Protein AF-M1CTI1-F1 (afdb_monomer_lite)

Radius of gyration: 30.38 Å; chains: 1; bounding box: 82×49×100 Å

Foldseek 3Di:
DVVVVVVVVVVVVVVVVVVQPDWDKKKKKWKWWDPDPDDDPVDWKKKWFFAQQQDPVLAGDIFDIWTFDDWDWDPDDPVPTTMTMTMTITGHGPSSHHGFKMWIAAQDQDKIFTAWMWIQDPPRDIWIWGRRDIHHHPVVDPDIDMTGTPDDDDLVRPRSNCNVVVVVVVDQQCPPPDLDAQFQARNHWDWDWQLLPQAPVPHHDDIAPPDPVRHDDTDTDFNSPHDDPPCVNGGHHNSPHDDPVVVLVVLLVVLLVVLLVQVLQPPPPPDPDPSDDPDVVSVQVSQVLDDDPVSLVVVVVVCVVRDDVVSVVSCVVVSVVSSDGDPRPPQPPDDCGPVDPVNVPD

Structure (mmCIF, N/CA/C/O backbone):
data_AF-M1CTI1-F1
#
_entry.id   AF-M1CTI1-F1
#
loop_
_atom_site.group_PDB
_atom_site.id
_atom_site.type_symbol
_atom_site.label_atom_id
_atom_site.label_alt_id
_atom_site.label_comp_id
_atom_site.label_asym_id
_atom_site.label_entity_id
_atom_site.label_seq_id
_atom_site.pdbx_PDB_ins_code
_atom_site.Cartn_x
_atom_site.Cartn_y
_atom_site.Cartn_z
_atom_site.occupancy
_atom_site.B_iso_or_equiv
_atom_site.auth_seq_id
_atom_site.auth_comp_id
_atom_site.auth_asym_id
_atom_site.auth_atom_id
_atom_site.pdbx_PDB_model_num
ATOM 1 N N . MET A 1 1 ? -38.041 -6.510 58.786 1.00 49.00 1 MET A N 1
ATOM 2 C CA . MET A 1 1 ? -36.952 -7.356 58.235 1.00 49.00 1 MET A CA 1
ATOM 3 C C . MET A 1 1 ? -37.004 -7.419 56.705 1.00 49.00 1 MET A C 1
ATOM 5 O O . MET A 1 1 ? -35.988 -7.167 56.073 1.00 49.00 1 MET A O 1
ATOM 9 N N . ILE A 1 2 ? -38.182 -7.652 56.110 1.00 52.12 2 ILE A N 1
ATOM 10 C CA . ILE A 1 2 ? -38.396 -7.693 54.647 1.00 52.12 2 ILE A CA 1
ATOM 11 C C . ILE A 1 2 ? -38.104 -6.338 53.961 1.00 52.12 2 ILE A C 1
ATOM 13 O O . ILE A 1 2 ? -37.432 -6.306 52.935 1.00 52.12 2 ILE A O 1
ATOM 17 N N . ASP A 1 3 ? -38.471 -5.208 54.576 1.00 56.09 3 ASP A N 1
ATOM 18 C CA . ASP A 1 3 ? -38.184 -3.874 54.010 1.00 56.09 3 ASP A CA 1
ATOM 19 C C . ASP A 1 3 ? -36.693 -3.506 53.985 1.00 56.09 3 ASP A C 1
ATOM 21 O O . ASP A 1 3 ? -36.235 -2.797 53.087 1.00 56.09 3 ASP A O 1
ATOM 25 N N . CYS A 1 4 ? -35.909 -4.015 54.940 1.00 49.72 4 CYS A N 1
ATOM 26 C CA . CYS A 1 4 ? -34.457 -3.827 54.953 1.00 49.72 4 CYS A CA 1
ATOM 27 C C . CYS A 1 4 ? -33.790 -4.615 53.818 1.00 49.72 4 CYS A C 1
ATOM 29 O O . CYS A 1 4 ? -32.905 -4.083 53.154 1.00 49.72 4 CYS A O 1
ATOM 31 N N . LEU A 1 5 ? -34.253 -5.842 53.554 1.00 46.34 5 LEU A N 1
ATOM 32 C CA . LEU A 1 5 ? -33.776 -6.682 52.450 1.00 46.34 5 LEU A CA 1
ATOM 33 C C . LEU A 1 5 ? -34.104 -6.070 51.081 1.00 46.34 5 LEU A C 1
ATOM 35 O O . LEU A 1 5 ? -33.233 -6.024 50.213 1.00 46.34 5 LEU A O 1
ATOM 39 N N . ASN A 1 6 ? -35.307 -5.514 50.914 1.00 51.44 6 ASN A N 1
ATOM 40 C CA . ASN A 1 6 ? -35.713 -4.852 49.671 1.00 51.44 6 ASN A CA 1
ATOM 41 C C . ASN A 1 6 ? -34.921 -3.558 49.411 1.00 51.44 6 ASN A C 1
ATOM 43 O O . ASN A 1 6 ? -34.492 -3.315 48.280 1.00 51.44 6 ASN A O 1
ATOM 47 N N . LYS A 1 7 ? -34.644 -2.753 50.451 1.00 58.25 7 LYS A N 1
ATOM 48 C CA . LYS A 1 7 ? -33.755 -1.580 50.339 1.00 58.25 7 LYS A CA 1
ATOM 49 C C . LYS A 1 7 ? -32.311 -1.969 50.020 1.00 58.25 7 LYS A C 1
ATOM 51 O O . LYS A 1 7 ? -31.671 -1.293 49.218 1.00 58.25 7 LYS A O 1
ATOM 56 N N . PHE A 1 8 ? -31.810 -3.061 50.597 1.00 50.66 8 PHE A N 1
ATOM 57 C CA . PHE A 1 8 ? -30.459 -3.550 50.319 1.00 50.66 8 PHE A CA 1
ATOM 58 C C . PHE A 1 8 ? -30.337 -4.066 48.878 1.00 50.66 8 PHE A C 1
ATOM 60 O O . PHE A 1 8 ? -29.395 -3.709 48.178 1.00 50.66 8 PHE A O 1
ATOM 67 N N . GLN A 1 9 ? -31.328 -4.812 48.379 1.00 49.44 9 GLN A N 1
ATOM 68 C CA . GLN A 1 9 ? -31.372 -5.257 46.980 1.00 49.44 9 GLN A CA 1
ATOM 69 C C . GLN A 1 9 ? -31.525 -4.095 45.987 1.00 49.44 9 GLN A C 1
ATOM 71 O O . GLN A 1 9 ? -30.909 -4.122 44.921 1.00 49.44 9 GLN A O 1
ATOM 76 N N . GLY A 1 10 ? -32.305 -3.065 46.333 1.00 55.91 10 GLY A N 1
ATOM 77 C CA . GLY A 1 10 ? -32.414 -1.833 45.548 1.00 55.91 10 GLY A CA 1
ATOM 78 C C . GLY A 1 10 ? -31.098 -1.053 45.491 1.00 55.91 10 GLY A C 1
ATOM 79 O O . GLY A 1 10 ? -30.693 -0.627 44.413 1.00 55.91 10 GLY A O 1
ATOM 80 N N . SER A 1 11 ? -30.390 -0.946 46.621 1.00 50.47 11 SER A N 1
ATOM 81 C CA . SER A 1 11 ? -29.079 -0.288 46.720 1.00 50.47 11 SER A CA 1
ATOM 82 C C . SER A 1 11 ? -27.986 -1.052 45.966 1.00 50.47 11 SER A C 1
ATOM 84 O O . SER A 1 11 ? -27.211 -0.453 45.231 1.00 50.47 11 SER A O 1
ATOM 86 N N . VAL A 1 12 ? -27.977 -2.387 46.042 1.00 51.31 12 VAL A N 1
ATOM 87 C CA . VAL A 1 12 ? -27.035 -3.234 45.293 1.00 51.31 12 VAL A CA 1
ATOM 88 C C . VAL A 1 12 ? -27.317 -3.179 43.788 1.00 51.31 12 VAL A C 1
ATOM 90 O O . VAL A 1 12 ? -26.378 -3.103 43.002 1.00 51.31 12 VAL A O 1
ATOM 93 N N . LYS A 1 13 ? -28.587 -3.138 43.356 1.00 50.69 13 LYS A N 1
ATOM 94 C CA . LYS A 1 13 ? -28.943 -2.906 41.942 1.00 50.69 13 LYS A CA 1
ATOM 95 C C . LYS A 1 13 ? -28.570 -1.500 41.468 1.00 50.69 13 LYS A C 1
ATOM 97 O O . LYS A 1 13 ? -28.099 -1.372 40.341 1.00 50.69 13 LYS A O 1
ATOM 102 N N . ALA A 1 14 ? -28.734 -0.478 42.309 1.00 51.25 14 ALA A N 1
ATOM 103 C CA . ALA A 1 14 ? -28.319 0.891 42.010 1.00 51.25 14 ALA A CA 1
ATOM 104 C C . ALA A 1 14 ? -26.787 0.997 41.899 1.00 51.25 14 ALA A C 1
ATOM 106 O O . ALA A 1 14 ? -26.296 1.491 40.888 1.00 51.25 14 ALA A O 1
ATOM 107 N N . GLN A 1 15 ? -26.033 0.398 42.826 1.00 48.44 15 GLN A N 1
ATOM 108 C CA . GLN A 1 15 ? -24.567 0.321 42.784 1.00 48.44 15 GLN A CA 1
ATOM 109 C C . GLN A 1 15 ? -24.044 -0.537 41.618 1.00 48.44 15 GLN A C 1
ATOM 111 O O . GLN A 1 15 ? -23.041 -0.188 41.001 1.00 48.44 15 GLN A O 1
ATOM 116 N N . LEU A 1 16 ? -24.737 -1.619 41.241 1.00 43.75 16 LEU A N 1
ATOM 117 C CA . LEU A 1 16 ? -24.442 -2.395 40.025 1.00 43.75 16 LEU A CA 1
ATOM 118 C C . LEU A 1 16 ? -24.791 -1.624 38.742 1.00 43.75 16 LEU A C 1
ATOM 120 O O . LEU A 1 16 ? -24.178 -1.869 37.706 1.00 43.75 16 LEU A O 1
ATOM 124 N N . SER A 1 17 ? -25.754 -0.698 38.790 1.00 41.88 17 SER A N 1
ATOM 125 C CA . SER A 1 17 ? -26.091 0.183 37.665 1.00 41.88 17 SER A CA 1
ATOM 126 C C . SER A 1 17 ? -25.167 1.404 37.558 1.00 41.88 17 SER A C 1
ATOM 128 O O . SER A 1 17 ? -24.870 1.834 36.447 1.00 41.88 17 SER A O 1
ATOM 130 N N . GLU A 1 18 ? -24.631 1.902 38.676 1.00 41.31 18 GLU A N 1
ATOM 131 C CA . GLU A 1 18 ? -23.603 2.953 38.716 1.00 41.31 18 GLU A CA 1
ATOM 132 C C . GLU A 1 18 ? -22.206 2.405 38.365 1.00 41.31 18 GLU A C 1
ATOM 134 O O . GLU A 1 18 ? -21.437 3.075 37.681 1.00 41.31 18 GLU A O 1
ATOM 139 N N . SER A 1 19 ? -21.917 1.140 38.696 1.00 40.94 19 SER A N 1
ATOM 140 C CA . SER A 1 19 ? -20.695 0.409 38.299 1.00 40.94 19 SER A CA 1
ATOM 141 C C . SER A 1 19 ? -20.594 0.125 36.787 1.00 40.94 19 SER A C 1
ATOM 143 O O . SER A 1 19 ? -19.511 -0.159 36.268 1.00 40.94 19 SER A O 1
ATOM 145 N N . LYS A 1 20 ? -21.701 0.249 36.039 1.00 43.38 20 LYS A N 1
ATOM 146 C CA . LYS A 1 20 ? -21.741 0.058 34.575 1.00 43.38 20 LYS A CA 1
ATOM 147 C C . LYS A 1 20 ? -21.187 1.235 33.760 1.00 43.38 20 LYS A C 1
ATOM 149 O O . LYS A 1 20 ? -21.161 1.138 32.539 1.00 43.38 20 LYS A O 1
ATOM 154 N N . LYS A 1 21 ? -20.739 2.327 34.393 1.00 45.34 21 LYS A N 1
ATOM 155 C CA . LYS A 1 21 ? -20.229 3.533 33.706 1.00 45.34 21 LYS A CA 1
ATOM 156 C C . LYS A 1 21 ? -18.713 3.738 33.789 1.00 45.34 21 LYS A C 1
ATOM 158 O O . LYS A 1 21 ? -18.241 4.854 33.600 1.00 45.34 21 LYS A O 1
ATOM 163 N N . HIS A 1 22 ? -17.930 2.703 34.070 1.00 52.41 22 HIS A N 1
ATOM 164 C CA . HIS A 1 22 ? -16.477 2.826 33.956 1.00 52.41 22 HIS A CA 1
ATOM 165 C C . HIS A 1 22 ? -16.035 2.425 32.549 1.00 52.41 22 HIS A C 1
ATOM 167 O O . HIS A 1 22 ? -15.946 1.238 32.248 1.00 52.41 22 HIS A O 1
ATOM 173 N N . ALA A 1 23 ? -15.794 3.430 31.704 1.00 62.88 23 ALA A N 1
ATOM 174 C CA . ALA A 1 23 ? -15.063 3.272 30.453 1.00 62.88 23 ALA A CA 1
ATOM 175 C C . ALA A 1 23 ? -13.638 2.788 30.752 1.00 62.88 23 ALA A C 1
ATOM 177 O O . ALA A 1 23 ? -12.998 3.254 31.701 1.00 62.88 23 ALA A O 1
ATOM 178 N N . GLU A 1 24 ? -13.151 1.853 29.948 1.00 77.88 24 GLU A N 1
ATOM 179 C CA . GLU A 1 24 ? -11.758 1.440 29.964 1.00 77.88 24 GLU A CA 1
ATOM 180 C C . GLU A 1 24 ? -10.963 2.215 28.921 1.00 77.88 24 GLU A C 1
ATOM 182 O O . GLU A 1 24 ? -11.462 2.597 27.861 1.00 77.88 24 GLU A O 1
ATOM 187 N N . SER A 1 25 ? -9.702 2.485 29.248 1.00 87.50 25 SER A N 1
ATOM 188 C CA . SER A 1 25 ? -8.811 3.250 28.388 1.00 87.50 25 SER A CA 1
ATOM 189 C C . SER A 1 25 ? -7.864 2.309 27.649 1.00 87.50 25 SER A C 1
ATOM 191 O O . SER A 1 25 ? -7.010 1.677 28.277 1.00 87.50 25 SER A O 1
ATOM 193 N N . ILE A 1 26 ? -7.956 2.272 26.323 1.00 92.31 26 ILE A N 1
ATOM 194 C CA . ILE A 1 26 ? -7.009 1.559 25.460 1.00 92.31 26 ILE A CA 1
ATOM 195 C C . ILE A 1 26 ? -5.936 2.557 25.037 1.00 92.31 26 ILE A C 1
ATOM 197 O O . ILE A 1 26 ? -6.219 3.536 24.343 1.00 92.31 26 ILE A O 1
ATOM 201 N N . LYS A 1 27 ? -4.693 2.327 25.459 1.00 93.31 27 LYS A N 1
ATOM 202 C CA . LYS A 1 27 ? -3.566 3.196 25.092 1.00 93.31 27 LYS A CA 1
ATOM 203 C C . LYS A 1 27 ? -2.990 2.757 23.757 1.00 93.31 27 LYS A C 1
ATOM 205 O O . LYS A 1 27 ? -2.890 1.564 23.491 1.00 93.31 27 LYS A O 1
ATOM 210 N N . GLY A 1 28 ? -2.596 3.710 22.928 1.00 94.06 28 GLY A N 1
ATOM 211 C CA . GLY A 1 28 ? -2.086 3.460 21.593 1.00 94.06 28 GLY A CA 1
ATOM 212 C C . GLY A 1 28 ? -0.859 4.290 21.257 1.00 94.06 28 GLY A C 1
ATOM 213 O O . GLY A 1 28 ? -0.679 5.401 21.751 1.00 94.06 28 GLY A O 1
ATOM 214 N N . GLU A 1 29 ? -0.034 3.757 20.369 1.00 94.62 29 GLU A N 1
ATOM 215 C CA . GLU A 1 29 ? 1.098 4.448 19.768 1.00 94.62 29 GLU A CA 1
ATOM 216 C C . GLU A 1 29 ? 1.026 4.291 18.253 1.00 94.62 29 GLU A C 1
ATOM 218 O O . GLU A 1 29 ? 1.006 3.171 17.740 1.00 94.62 29 GLU A O 1
ATOM 223 N N . ILE A 1 30 ? 0.995 5.407 17.528 1.00 94.75 30 ILE A N 1
ATOM 224 C CA . ILE A 1 30 ? 0.987 5.412 16.062 1.00 94.75 30 ILE A CA 1
ATOM 225 C C . ILE A 1 30 ? 2.248 6.081 15.528 1.00 94.75 30 ILE A C 1
ATOM 227 O O . ILE A 1 30 ? 2.708 7.097 16.061 1.00 94.75 30 ILE A O 1
ATOM 231 N N . ILE A 1 31 ? 2.809 5.498 14.470 1.00 93.19 31 ILE A N 1
ATOM 232 C CA . ILE A 1 31 ? 4.039 5.971 13.839 1.00 93.19 31 ILE A CA 1
ATOM 233 C C . ILE A 1 31 ? 3.730 6.433 12.419 1.00 93.19 31 ILE A C 1
ATOM 235 O O . ILE A 1 31 ? 3.256 5.664 11.576 1.00 93.19 31 ILE A O 1
ATOM 239 N N . ILE A 1 32 ? 4.019 7.707 12.159 1.00 90.62 32 ILE A N 1
ATOM 240 C CA . ILE A 1 32 ? 3.790 8.361 10.872 1.00 90.62 32 ILE A CA 1
ATOM 241 C C . ILE A 1 32 ? 5.097 8.950 10.361 1.00 90.62 32 ILE A C 1
ATOM 243 O O . ILE A 1 32 ? 5.837 9.607 11.091 1.00 90.62 32 ILE A O 1
ATOM 247 N N . GLN A 1 33 ? 5.354 8.768 9.074 1.00 86.75 33 GLN A N 1
ATOM 248 C CA . GLN A 1 33 ? 6.467 9.378 8.372 1.00 86.75 33 GLN A CA 1
ATOM 249 C C . GLN A 1 33 ? 5.949 10.496 7.458 1.00 86.75 33 GLN A C 1
ATOM 251 O O . GLN A 1 33 ? 5.116 10.273 6.575 1.00 86.75 33 GLN A O 1
ATOM 256 N N . HIS A 1 34 ? 6.463 11.710 7.661 1.00 73.94 34 HIS A N 1
ATOM 257 C CA . HIS A 1 34 ? 6.106 12.878 6.854 1.00 73.94 34 HIS A CA 1
ATOM 258 C C . HIS A 1 34 ? 7.141 13.109 5.748 1.00 73.94 34 HIS A C 1
ATOM 260 O O . HIS A 1 34 ? 8.345 13.035 5.984 1.00 73.94 34 HIS A O 1
ATOM 266 N N . THR A 1 35 ? 6.676 13.423 4.538 1.00 58.62 35 THR A N 1
ATOM 267 C CA . THR A 1 35 ? 7.539 13.740 3.385 1.00 58.62 35 THR A CA 1
ATOM 268 C C . THR A 1 35 ? 8.114 15.151 3.431 1.00 58.62 35 THR A C 1
ATOM 270 O O . THR A 1 35 ? 9.147 15.407 2.817 1.00 58.62 35 THR A O 1
ATOM 273 N N . HIS A 1 36 ? 7.490 16.068 4.175 1.00 51.91 36 HIS A N 1
ATOM 274 C CA . HIS A 1 36 ? 7.953 17.446 4.307 1.00 51.91 36 HIS A CA 1
ATOM 275 C C . HIS A 1 36 ? 7.977 17.886 5.770 1.00 51.91 36 HIS A C 1
ATOM 277 O O . HIS A 1 36 ? 6.998 17.752 6.496 1.00 51.91 36 HIS A O 1
ATOM 283 N N . ALA A 1 37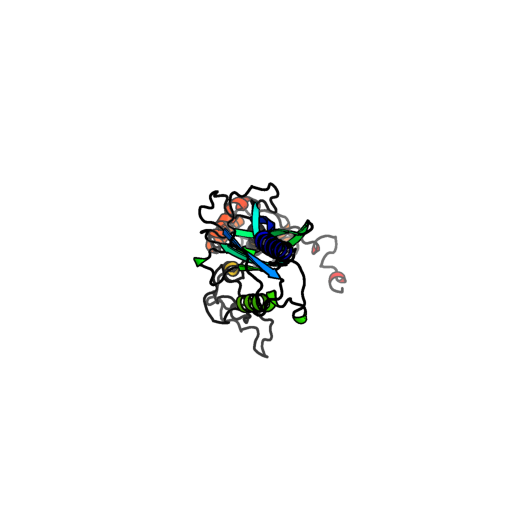 ? 9.109 18.456 6.188 1.00 39.72 37 ALA A N 1
ATOM 284 C CA . ALA A 1 37 ? 9.389 18.932 7.543 1.00 39.72 37 ALA A CA 1
ATOM 285 C C . ALA A 1 37 ? 8.628 20.219 7.934 1.00 39.72 37 ALA A C 1
ATOM 287 O O . ALA A 1 37 ? 9.114 21.000 8.752 1.00 39.72 37 ALA A O 1
ATOM 288 N N . LYS A 1 38 ? 7.451 20.486 7.353 1.00 43.78 38 LYS A N 1
ATOM 289 C CA . LYS A 1 38 ? 6.636 21.631 7.770 1.00 43.78 38 LYS A CA 1
ATOM 290 C C . LYS A 1 38 ? 5.731 21.214 8.920 1.00 43.78 38 LYS A C 1
ATOM 292 O O . LYS A 1 38 ? 4.661 20.646 8.743 1.00 43.78 38 LYS A O 1
ATOM 297 N N . SER A 1 39 ? 6.266 21.491 10.103 1.00 44.44 39 SER A N 1
ATOM 298 C CA . SER A 1 39 ? 5.591 21.484 11.392 1.00 44.44 39 SER A CA 1
ATOM 299 C C . SER A 1 39 ? 4.274 22.265 11.333 1.00 44.44 39 SER A C 1
ATOM 301 O O . SER A 1 39 ? 4.235 23.380 10.812 1.00 44.44 39 SER A O 1
ATOM 303 N N . GLY A 1 40 ? 3.216 21.661 11.878 1.00 47.28 40 GLY A N 1
ATOM 304 C CA . GLY A 1 40 ? 1.915 22.288 12.097 1.00 47.28 40 GLY A CA 1
ATOM 305 C C . GLY A 1 40 ? 0.746 21.479 11.537 1.00 47.28 40 GLY A C 1
ATOM 306 O O . GLY A 1 40 ? 0.170 21.861 10.522 1.00 47.28 40 GLY A O 1
ATOM 307 N N . LEU A 1 41 ? 0.336 20.396 12.214 1.00 52.38 41 LEU A N 1
ATOM 308 C CA . LEU A 1 41 ? -1.000 19.820 11.999 1.00 52.38 41 LEU A CA 1
ATOM 309 C C . LEU A 1 41 ? -2.048 20.819 12.512 1.00 52.38 41 LEU A C 1
ATOM 311 O O . LEU A 1 41 ? -2.500 20.738 13.646 1.00 52.38 41 LEU A O 1
ATOM 315 N N . ALA A 1 42 ? -2.433 21.781 11.675 1.00 47.44 42 ALA A N 1
ATOM 316 C CA . ALA A 1 42 ? -3.567 22.664 11.957 1.00 47.44 42 ALA A CA 1
ATOM 317 C C . ALA A 1 42 ? -4.925 21.964 11.727 1.00 47.44 42 ALA A C 1
ATOM 319 O O . ALA A 1 42 ? -5.970 22.525 12.042 1.00 47.44 42 ALA A O 1
ATOM 320 N N . LYS A 1 43 ? -4.927 20.751 11.150 1.00 59.94 43 LYS A N 1
ATOM 321 C CA . LYS A 1 43 ? -6.119 19.914 10.942 1.00 59.94 43 LYS A CA 1
ATOM 322 C C . LYS A 1 43 ? -5.847 18.490 11.431 1.00 59.94 43 LYS A C 1
ATOM 324 O O . LYS A 1 43 ? -4.798 17.956 11.063 1.00 59.94 43 LYS A O 1
ATOM 329 N N . PRO A 1 44 ? -6.741 17.881 12.225 1.00 78.94 44 PRO A N 1
ATOM 330 C CA . PRO A 1 44 ? -6.433 16.639 12.913 1.00 78.94 44 PRO A CA 1
ATOM 331 C C . PRO A 1 44 ? -6.519 15.427 11.980 1.00 78.94 44 PRO A C 1
ATOM 333 O O . PRO A 1 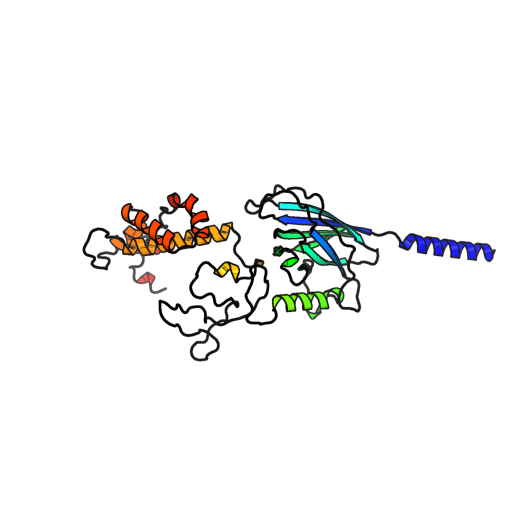44 ? -7.359 15.336 11.085 1.00 78.94 44 PRO A O 1
ATOM 336 N N . ILE A 1 45 ? -5.637 14.459 12.201 1.00 89.00 45 ILE A N 1
ATOM 337 C CA . ILE A 1 45 ? -5.836 13.098 11.702 1.00 89.00 45 ILE A CA 1
ATOM 338 C C . ILE A 1 45 ? -6.784 12.419 12.688 1.00 89.00 45 ILE A C 1
ATOM 340 O O . ILE A 1 45 ? -6.537 12.465 13.894 1.00 89.00 45 ILE A O 1
ATOM 344 N N . ARG A 1 46 ? -7.859 11.816 12.182 1.00 92.50 46 ARG A N 1
ATOM 345 C CA . ARG A 1 46 ? -8.887 11.149 12.992 1.00 92.50 46 ARG A CA 1
ATOM 346 C C . ARG A 1 46 ? -8.749 9.638 12.886 1.00 92.50 46 ARG A C 1
ATOM 348 O O . ARG A 1 46 ? -8.506 9.141 11.786 1.00 92.50 46 ARG A O 1
ATOM 355 N N . ILE A 1 47 ? -8.946 8.929 13.996 1.00 95.31 47 ILE A N 1
ATOM 356 C CA . ILE A 1 47 ? -8.869 7.467 14.090 1.00 95.31 47 ILE A CA 1
ATOM 357 C C . ILE A 1 47 ? -10.055 6.921 14.897 1.00 95.31 47 ILE A C 1
ATOM 359 O O . ILE A 1 47 ? -10.448 7.523 15.895 1.00 95.31 47 ILE A O 1
ATOM 363 N N . GLN A 1 48 ? -10.595 5.771 14.486 1.00 95.75 48 GLN A N 1
ATOM 364 C CA . GLN A 1 48 ? -11.542 4.964 15.270 1.00 95.75 48 GLN A CA 1
ATOM 365 C C . GLN A 1 48 ? -11.204 3.477 15.158 1.00 95.75 48 GLN A C 1
ATOM 367 O O . GLN A 1 48 ? -10.742 3.026 14.110 1.00 95.75 48 GLN A O 1
ATOM 372 N N . LEU A 1 49 ? -11.462 2.719 16.220 1.00 96.19 49 LEU A N 1
ATOM 373 C CA . LEU A 1 49 ? -11.263 1.272 16.276 1.00 96.19 49 LEU A CA 1
ATOM 374 C C . LEU A 1 49 ? -12.566 0.537 15.955 1.00 96.19 49 LEU A C 1
ATOM 376 O O . LEU A 1 49 ? -13.641 0.991 16.335 1.00 96.19 49 LEU A O 1
ATOM 380 N N . TYR A 1 50 ? -12.448 -0.619 15.313 1.00 95.44 50 TYR A N 1
ATOM 381 C CA . TYR A 1 50 ? -13.498 -1.624 15.181 1.00 95.44 50 TYR A CA 1
ATOM 382 C C . TYR A 1 50 ? -13.196 -2.789 16.111 1.00 95.44 50 TYR A C 1
ATOM 384 O O . TYR A 1 50 ? -12.082 -3.327 16.094 1.00 95.44 50 TYR A O 1
ATOM 392 N N . SER A 1 51 ? -14.190 -3.197 16.887 1.00 93.56 51 SER A N 1
ATOM 393 C CA . SER A 1 51 ? -14.036 -4.298 17.823 1.00 93.56 51 SER A CA 1
ATOM 394 C C . SER A 1 51 ? -14.386 -5.680 17.268 1.00 93.56 51 SER A C 1
ATOM 396 O O . SER A 1 51 ? -14.983 -5.815 16.204 1.00 93.56 51 SER A O 1
ATOM 398 N N . LEU A 1 52 ? -13.998 -6.709 18.014 1.00 90.38 52 LEU A N 1
ATOM 399 C CA . LEU A 1 52 ? -14.362 -8.109 17.845 1.00 90.38 52 LEU A CA 1
ATOM 400 C C . LEU A 1 52 ? -15.268 -8.490 19.020 1.00 90.38 52 LEU A C 1
ATOM 402 O O . LEU A 1 52 ? -14.767 -8.890 20.073 1.00 90.38 52 LEU A O 1
ATOM 406 N N . ASN A 1 53 ? -16.576 -8.282 18.872 1.00 84.06 53 ASN A N 1
ATOM 407 C CA . ASN A 1 53 ? -17.562 -8.606 19.904 1.00 84.06 53 ASN A CA 1
ATOM 408 C C . ASN A 1 53 ? -18.905 -9.083 19.312 1.00 84.06 53 ASN A C 1
ATOM 410 O O . ASN A 1 53 ? -19.972 -8.629 19.717 1.00 84.06 53 ASN A O 1
ATOM 414 N N . ASP A 1 54 ? -18.829 -9.974 18.322 1.00 71.81 54 ASP A N 1
ATOM 415 C CA . ASP A 1 54 ? -19.941 -10.745 17.750 1.00 71.81 54 ASP A CA 1
ATOM 416 C C . ASP A 1 54 ? -21.149 -9.900 17.301 1.00 71.81 54 ASP A C 1
ATOM 418 O O . ASP A 1 54 ? -22.295 -10.058 17.727 1.00 71.81 54 ASP A O 1
ATOM 422 N N . SER A 1 55 ? -20.876 -8.956 16.405 1.00 74.50 55 SER A N 1
ATOM 423 C CA . SER A 1 55 ? -21.873 -8.119 15.751 1.00 74.50 55 SER A CA 1
ATOM 424 C C . SER A 1 55 ? -22.690 -8.899 14.724 1.00 74.50 55 SER A C 1
ATOM 426 O O . SER A 1 55 ? -22.159 -9.511 13.794 1.00 74.50 55 SER A O 1
ATOM 428 N N . SER A 1 56 ? -24.012 -8.744 14.792 1.00 74.06 56 SER A N 1
ATOM 429 C CA . SER A 1 56 ? -24.950 -9.287 13.803 1.00 74.06 56 SER A CA 1
ATOM 430 C C . SER A 1 56 ? -24.859 -8.616 12.425 1.00 74.06 56 SER A C 1
ATOM 432 O O . SER A 1 56 ? -25.370 -9.151 11.443 1.00 74.06 56 SER A O 1
ATOM 434 N N . THR A 1 57 ? -24.212 -7.448 12.322 1.00 79.00 57 THR A N 1
ATOM 435 C CA . THR A 1 57 ? -24.149 -6.657 11.077 1.00 79.00 57 THR A CA 1
ATOM 436 C C . THR A 1 57 ? -22.960 -7.014 10.181 1.00 79.00 57 THR A C 1
ATOM 438 O O . THR A 1 57 ? -22.894 -6.566 9.036 1.00 79.00 57 THR A O 1
ATOM 441 N N . GLY A 1 58 ? -22.010 -7.809 10.684 1.00 82.12 58 GLY A N 1
ATOM 442 C CA . GLY A 1 58 ? -20.748 -8.101 9.998 1.00 82.12 58 GLY A CA 1
ATOM 443 C C . GLY A 1 58 ? -19.695 -6.985 10.098 1.00 82.12 58 GLY A C 1
ATOM 444 O O . GLY A 1 58 ? -18.660 -7.055 9.425 1.00 82.12 58 GLY A O 1
ATOM 445 N N . LYS A 1 59 ? -19.973 -5.950 10.906 1.00 89.44 59 LYS A N 1
ATOM 446 C CA . LYS A 1 59 ? -19.047 -4.886 11.317 1.00 89.44 59 LYS A CA 1
ATOM 447 C C . LYS A 1 59 ? -19.004 -4.795 12.834 1.00 89.44 59 LYS A C 1
ATOM 449 O O . LYS A 1 59 ? -20.052 -4.639 13.459 1.00 89.44 59 LYS A O 1
ATOM 454 N N . GLY A 1 60 ? -17.804 -4.824 13.396 1.00 90.44 60 GLY A N 1
ATOM 455 C CA . GLY A 1 60 ? -17.575 -4.578 14.817 1.00 90.44 60 GLY A CA 1
ATOM 456 C C . GLY A 1 60 ? -18.118 -3.234 15.309 1.00 90.44 60 GLY A C 1
ATOM 457 O O . GLY A 1 60 ? -18.372 -2.317 14.520 1.00 90.44 60 GLY A O 1
ATOM 458 N N . LYS A 1 61 ? -18.251 -3.089 16.630 1.00 92.25 61 LYS A N 1
ATOM 459 C CA . LYS A 1 61 ? -18.611 -1.811 17.264 1.00 92.25 61 LYS A CA 1
ATOM 460 C C . LYS A 1 61 ? -17.493 -0.793 17.013 1.00 92.25 61 LYS A C 1
ATOM 462 O O . LYS A 1 61 ? -16.313 -1.127 17.112 1.00 92.25 61 LYS A O 1
ATOM 467 N N . LEU A 1 62 ? -17.864 0.442 16.678 1.00 92.94 62 LEU A N 1
ATOM 468 C CA . LEU A 1 62 ? -16.919 1.549 16.512 1.00 92.94 62 LEU A CA 1
ATOM 469 C C . LEU A 1 62 ? -16.610 2.202 17.860 1.00 92.94 62 LEU A C 1
ATOM 471 O O . LEU A 1 62 ? -17.517 2.437 18.658 1.00 92.94 62 LEU A O 1
ATOM 475 N N . SER A 1 63 ? -15.340 2.526 18.097 1.00 93.62 63 SER A N 1
ATOM 476 C CA . SER A 1 63 ? -14.940 3.350 19.241 1.00 93.62 63 SER A CA 1
ATOM 477 C C . SER A 1 63 ? -15.346 4.811 19.039 1.00 93.62 63 SER A C 1
ATOM 479 O O . SER A 1 63 ? -15.660 5.247 17.924 1.00 93.62 63 SER A O 1
ATOM 481 N N . GLN A 1 64 ? -15.231 5.612 20.099 1.00 92.19 64 GLN A N 1
ATOM 482 C CA . GLN A 1 64 ? -15.204 7.065 19.939 1.00 92.19 64 GLN A CA 1
ATOM 483 C C . GLN A 1 64 ? -14.027 7.501 19.054 1.00 92.19 64 GLN A C 1
ATOM 485 O O . GLN A 1 64 ? -13.019 6.793 18.931 1.00 92.19 64 GLN A O 1
ATOM 490 N N . GLU A 1 65 ? -14.186 8.651 18.398 1.00 92.88 65 GLU A N 1
ATOM 491 C CA . GLU A 1 65 ? -13.144 9.228 17.555 1.00 92.88 65 GLU A CA 1
ATOM 492 C C . GLU A 1 65 ? -12.010 9.826 18.384 1.00 92.88 65 GLU A C 1
ATOM 494 O O . GLU A 1 65 ? -12.229 10.513 19.379 1.00 92.88 65 GLU A O 1
ATOM 499 N N . VAL A 1 66 ? -10.780 9.573 17.941 1.00 92.94 66 VAL A N 1
ATOM 500 C CA . VAL A 1 66 ? -9.570 10.118 18.552 1.00 92.94 66 VAL A CA 1
ATOM 501 C C . VAL A 1 66 ? -8.798 10.910 17.508 1.00 92.94 66 VAL A C 1
ATOM 503 O O . VAL A 1 66 ? -8.630 10.478 16.365 1.00 92.94 66 VAL A O 1
ATOM 506 N N . HIS A 1 67 ? -8.315 12.081 17.913 1.00 90.75 67 HIS A N 1
ATOM 507 C CA . HIS A 1 67 ? -7.517 12.967 17.078 1.00 90.75 67 HIS A CA 1
ATOM 508 C C . HIS A 1 67 ? -6.039 12.904 17.459 1.00 90.75 67 HIS A C 1
ATOM 510 O O . HIS A 1 67 ? -5.690 12.901 18.640 1.00 90.75 67 HIS A O 1
ATOM 516 N N . LEU A 1 68 ? -5.162 12.882 16.452 1.00 87.81 68 LEU A N 1
ATOM 517 C CA . LEU A 1 68 ? -3.722 12.964 16.683 1.00 87.81 68 LEU A CA 1
ATOM 518 C C . LEU A 1 68 ? -3.321 14.372 17.117 1.00 87.81 68 LEU A C 1
ATOM 520 O O . LEU A 1 68 ? -3.355 15.307 16.318 1.00 87.81 68 LEU A O 1
ATOM 524 N N . ASN A 1 69 ? -2.867 14.482 18.366 1.00 76.19 69 ASN A N 1
ATOM 525 C CA . ASN A 1 69 ? -2.396 15.722 18.974 1.00 76.19 69 ASN A CA 1
ATOM 526 C C . ASN A 1 69 ? -0.917 15.581 19.375 1.00 76.19 69 ASN A C 1
ATOM 528 O O . ASN A 1 69 ? -0.499 14.525 19.837 1.00 76.19 69 ASN A O 1
ATOM 532 N N . HIS A 1 70 ? -0.129 16.650 19.204 1.00 73.75 70 HIS A N 1
ATOM 533 C CA . HIS A 1 70 ? 1.236 16.796 19.745 1.00 73.75 70 HIS A CA 1
ATOM 534 C C . HIS A 1 70 ? 2.178 15.582 19.567 1.00 73.75 70 HIS A C 1
ATOM 536 O O . HIS A 1 70 ? 2.642 14.982 20.535 1.00 73.75 70 HIS A O 1
ATOM 542 N N . GLY A 1 71 ? 2.506 15.240 18.319 1.00 81.38 71 GLY A N 1
ATOM 543 C CA . GLY A 1 71 ? 3.462 14.169 18.020 1.00 81.38 71 GLY A CA 1
ATOM 544 C C . GLY A 1 71 ? 4.905 14.511 18.407 1.00 81.38 71 GLY A C 1
ATOM 545 O O . GLY A 1 71 ? 5.343 15.656 18.287 1.00 81.38 71 GLY A O 1
ATOM 546 N N . LYS A 1 72 ? 5.663 13.501 18.841 1.00 84.56 72 LYS A N 1
ATOM 547 C CA . LYS A 1 72 ? 7.088 13.601 19.185 1.00 84.56 72 LYS A CA 1
ATOM 548 C C . LYS A 1 72 ? 7.936 13.068 18.034 1.00 84.56 72 LYS A C 1
ATOM 550 O O . LYS A 1 72 ? 7.687 11.975 17.524 1.00 84.56 72 LYS A O 1
ATOM 555 N N . HIS A 1 73 ? 8.962 13.815 17.637 1.00 83.19 73 HIS A N 1
ATOM 556 C CA . HIS A 1 73 ? 9.947 13.318 16.681 1.00 83.19 73 HIS A CA 1
ATOM 557 C C . HIS A 1 73 ? 10.706 12.133 17.277 1.00 83.19 73 HIS A C 1
ATOM 559 O O . HIS A 1 73 ? 11.192 12.206 18.403 1.00 83.19 73 HIS A O 1
ATOM 565 N N . ILE A 1 74 ? 10.831 11.059 16.505 1.00 82.44 74 ILE A N 1
ATOM 566 C CA . ILE A 1 74 ? 11.645 9.903 16.876 1.00 82.44 74 ILE A CA 1
ATOM 567 C C . ILE A 1 74 ? 12.919 9.882 16.032 1.00 82.44 74 ILE A C 1
ATOM 569 O O . ILE A 1 74 ? 12.900 10.130 14.827 1.00 82.44 74 ILE A O 1
ATOM 573 N N . HIS A 1 75 ? 14.047 9.604 16.688 1.00 64.75 75 HIS A N 1
ATOM 574 C CA . HIS A 1 75 ? 15.375 9.643 16.068 1.00 64.75 75 HIS A CA 1
ATOM 575 C C . HIS A 1 75 ? 15.637 8.482 15.100 1.00 64.75 75 HIS A C 1
ATOM 577 O O . HIS A 1 75 ? 16.591 8.544 14.325 1.00 64.75 75 HIS A O 1
ATOM 583 N N . ASN A 1 76 ? 14.783 7.454 15.102 1.00 58.69 76 ASN A N 1
ATOM 584 C CA . ASN A 1 76 ? 14.870 6.356 14.151 1.00 58.69 76 ASN A CA 1
ATOM 585 C C . ASN A 1 76 ? 14.417 6.855 12.775 1.00 58.69 76 ASN A C 1
ATOM 587 O O . ASN A 1 76 ? 13.224 7.010 12.519 1.00 58.69 76 ASN A O 1
ATOM 591 N N . LYS A 1 77 ? 15.392 7.148 11.911 1.00 58.81 77 LYS A N 1
ATOM 592 C CA . LYS A 1 77 ? 15.191 7.557 10.519 1.00 58.81 77 LYS A CA 1
ATOM 593 C C . LYS A 1 77 ? 15.461 6.367 9.594 1.00 58.81 77 LYS A C 1
ATOM 595 O O . LYS A 1 77 ? 16.537 6.330 8.988 1.00 58.81 77 LYS A O 1
ATOM 600 N N . PRO A 1 78 ? 14.542 5.398 9.438 1.00 53.09 78 PRO A N 1
ATOM 601 C CA . PRO A 1 78 ? 14.657 4.481 8.317 1.00 53.09 78 PRO A CA 1
ATOM 602 C C . PRO A 1 78 ? 14.693 5.332 7.037 1.00 53.09 78 PRO A C 1
ATOM 604 O O . PRO A 1 78 ? 13.805 6.146 6.778 1.00 53.09 78 PRO A O 1
ATOM 607 N N . ASN A 1 79 ? 15.787 5.221 6.283 1.00 55.53 79 ASN A N 1
ATOM 608 C CA . ASN A 1 79 ? 16.019 5.926 5.018 1.00 55.53 79 ASN A CA 1
ATOM 609 C C . ASN A 1 79 ? 16.121 7.467 5.109 1.00 55.53 79 ASN A C 1
ATOM 611 O O . ASN A 1 79 ? 15.943 8.154 4.104 1.00 55.53 79 ASN A O 1
ATOM 615 N N . GLY A 1 80 ? 16.418 8.035 6.285 1.00 60.34 80 GLY A N 1
ATOM 616 C CA . GLY A 1 80 ? 16.628 9.485 6.445 1.00 60.34 80 GLY A CA 1
ATOM 617 C C . GLY A 1 80 ? 15.352 10.324 6.608 1.00 60.34 80 GLY A C 1
ATOM 618 O O . GLY A 1 80 ? 15.451 11.540 6.777 1.00 60.34 80 GLY A O 1
ATOM 619 N N . ASN A 1 81 ? 14.173 9.697 6.622 1.00 66.25 81 ASN A N 1
ATOM 620 C CA . ASN A 1 81 ? 12.895 10.396 6.753 1.00 66.25 81 ASN A CA 1
ATOM 621 C C . ASN A 1 81 ? 12.508 10.623 8.221 1.00 66.25 81 ASN A C 1
ATOM 623 O O . ASN A 1 81 ? 12.723 9.770 9.084 1.00 66.25 81 ASN A O 1
ATOM 627 N N . THR A 1 82 ? 11.912 11.783 8.503 1.00 74.56 82 THR A N 1
ATOM 628 C CA . THR A 1 82 ? 11.446 12.138 9.846 1.00 74.56 82 THR A CA 1
ATOM 629 C C . THR A 1 82 ? 10.196 11.339 10.195 1.00 74.56 82 THR A C 1
ATOM 631 O O . THR A 1 82 ? 9.140 11.525 9.585 1.00 74.56 82 THR A O 1
ATOM 634 N N . CYS A 1 83 ? 10.314 10.485 11.207 1.00 84.69 83 CYS A N 1
ATOM 635 C CA . CYS A 1 83 ? 9.183 9.782 11.791 1.00 84.69 83 CYS A CA 1
ATOM 636 C C . CYS A 1 83 ? 8.685 10.537 13.032 1.00 84.69 83 CYS A C 1
ATOM 638 O O . CYS A 1 83 ? 9.468 11.107 13.802 1.00 84.69 83 CYS A O 1
ATOM 640 N N . ILE A 1 84 ? 7.370 10.568 13.205 1.00 87.56 84 ILE A N 1
ATOM 641 C CA . ILE A 1 84 ? 6.683 11.186 14.332 1.00 87.56 84 ILE A CA 1
ATOM 642 C C . ILE A 1 84 ? 5.854 10.103 15.010 1.00 87.56 84 ILE A C 1
ATOM 644 O O . ILE A 1 84 ? 5.075 9.398 14.363 1.00 87.56 84 ILE A O 1
ATOM 648 N N . LYS A 1 85 ? 6.049 9.973 16.318 1.00 90.94 85 LYS A N 1
ATOM 649 C CA . LYS A 1 85 ? 5.271 9.103 17.189 1.00 90.94 85 LYS A CA 1
ATOM 650 C C . LYS A 1 85 ? 4.181 9.928 17.859 1.00 90.94 85 LYS A C 1
ATOM 652 O O . LYS A 1 85 ? 4.474 10.976 18.438 1.00 90.94 85 LYS A O 1
ATOM 657 N N . TYR A 1 86 ? 2.952 9.437 17.826 1.00 91.88 86 TYR A N 1
ATOM 658 C CA . TYR A 1 86 ? 1.839 10.019 18.567 1.00 91.88 86 TYR A CA 1
ATOM 659 C C . TYR A 1 86 ? 1.318 9.001 19.573 1.00 91.88 86 TYR A C 1
ATOM 661 O O . TYR A 1 86 ? 1.172 7.819 19.254 1.00 91.88 86 TYR A O 1
ATOM 669 N N . GLU A 1 87 ? 1.044 9.479 20.778 1.00 92.56 87 GLU A N 1
ATOM 670 C CA . GLU A 1 87 ? 0.398 8.713 21.839 1.00 92.56 87 GLU A CA 1
ATOM 671 C C . GLU A 1 87 ? -1.110 8.983 21.774 1.00 92.56 87 GLU A C 1
ATOM 673 O O . GLU A 1 87 ? -1.542 10.120 21.574 1.00 92.56 87 GLU A O 1
ATOM 678 N N . LEU A 1 88 ? -1.906 7.927 21.895 1.00 92.00 88 LEU A N 1
ATOM 679 C CA . LEU A 1 88 ? -3.358 7.938 21.766 1.00 92.00 88 LEU A CA 1
ATOM 680 C C . LEU A 1 88 ? -3.982 7.250 22.974 1.00 92.00 88 LEU A C 1
ATOM 682 O O . LEU A 1 88 ? -3.427 6.286 23.499 1.00 92.00 88 LEU A O 1
ATOM 686 N N . THR A 1 89 ? -5.173 7.689 23.357 1.00 92.88 89 THR A N 1
ATOM 687 C CA . THR A 1 89 ? -5.999 6.987 24.339 1.00 92.88 89 THR A CA 1
ATOM 688 C C . THR A 1 89 ? -7.408 6.904 23.782 1.00 92.88 89 THR A C 1
ATOM 690 O O . THR A 1 89 ? -8.003 7.932 23.470 1.00 92.88 89 THR A O 1
ATOM 693 N N . PHE A 1 90 ? -7.922 5.688 23.636 1.00 92.62 90 PHE A N 1
ATOM 694 C CA . PHE A 1 90 ? -9.299 5.434 23.241 1.00 92.62 90 PHE A CA 1
ATOM 695 C C . PHE A 1 90 ? -10.111 5.127 24.491 1.00 92.62 90 PHE A C 1
ATOM 697 O O . PHE A 1 90 ? -9.740 4.243 25.263 1.00 92.62 90 PHE A O 1
ATOM 704 N N . GLU A 1 91 ? -11.213 5.843 24.675 1.00 89.69 91 GLU A N 1
ATOM 705 C CA . GLU A 1 91 ? -12.230 5.473 25.652 1.00 89.69 91 GLU A CA 1
ATOM 706 C C . GLU A 1 91 ? -13.149 4.432 25.015 1.00 89.69 91 GLU A C 1
ATOM 708 O O . GLU A 1 91 ? -13.744 4.662 23.954 1.00 89.69 91 GLU A O 1
ATOM 713 N N . ALA A 1 92 ? -13.209 3.260 25.637 1.00 84.38 92 ALA A N 1
ATOM 714 C CA . ALA A 1 92 ? -13.987 2.129 25.176 1.00 84.38 92 ALA A CA 1
ATOM 715 C C . ALA A 1 92 ? -14.861 1.607 26.319 1.00 84.38 92 ALA A C 1
ATOM 717 O O . ALA A 1 92 ? -14.450 1.567 27.478 1.00 84.38 92 ALA A O 1
ATOM 718 N N . ASP A 1 93 ? -16.082 1.201 25.995 1.00 84.00 93 ASP A N 1
ATOM 719 C CA . ASP A 1 93 ? -16.929 0.498 26.954 1.00 84.00 93 ASP A CA 1
ATOM 720 C C . ASP A 1 93 ? -16.279 -0.846 27.332 1.00 84.00 93 ASP A C 1
ATOM 722 O O . ASP A 1 93 ? -15.576 -1.444 26.519 1.00 84.00 93 ASP A O 1
ATOM 726 N N . ARG A 1 94 ? -16.545 -1.373 28.534 1.00 80.56 94 ARG A N 1
ATOM 727 C CA . ARG A 1 94 ? -16.043 -2.706 28.945 1.00 80.56 94 ARG A CA 1
ATOM 728 C C . ARG A 1 94 ? -16.467 -3.832 28.000 1.00 80.56 94 ARG A C 1
ATOM 730 O O . ARG A 1 94 ? -15.802 -4.852 27.900 1.00 80.56 94 ARG A O 1
ATOM 737 N N . ASP A 1 95 ? -17.595 -3.658 27.317 1.00 84.00 95 ASP A N 1
ATOM 738 C CA . ASP A 1 95 ? -18.096 -4.596 26.316 1.00 84.00 95 ASP A CA 1
ATOM 739 C C . ASP A 1 95 ? -17.554 -4.311 24.909 1.00 84.00 95 ASP A C 1
ATOM 741 O O . ASP A 1 95 ? -18.047 -4.873 23.935 1.00 84.00 95 ASP A O 1
ATOM 745 N N . PHE A 1 96 ? -16.578 -3.413 24.751 1.00 86.94 96 PHE A N 1
ATOM 746 C CA . PHE A 1 96 ? -16.032 -3.117 23.435 1.00 86.94 96 PHE A CA 1
ATOM 747 C C . PHE A 1 96 ? -15.391 -4.370 22.844 1.00 86.94 96 PHE A C 1
ATOM 749 O O . PHE A 1 96 ? -15.642 -4.674 21.684 1.00 86.94 96 PHE A O 1
ATOM 756 N N . GLY A 1 97 ? -14.663 -5.146 23.648 1.00 85.06 97 GLY A N 1
ATOM 757 C CA . GLY A 1 97 ? -13.945 -6.333 23.196 1.00 85.06 97 GLY A CA 1
ATOM 758 C C . GLY A 1 97 ? -12.606 -5.989 22.537 1.00 85.06 97 GLY A C 1
ATOM 759 O O . GLY A 1 97 ? -12.061 -4.896 22.707 1.00 85.06 97 GLY A O 1
ATOM 760 N N . PHE A 1 98 ? -12.048 -6.936 21.781 1.00 89.69 98 PHE A N 1
ATOM 761 C CA . PHE A 1 98 ? -10.713 -6.788 21.190 1.00 89.69 98 PHE A CA 1
ATOM 762 C C . PHE A 1 98 ? -10.729 -5.900 19.936 1.00 89.69 98 PHE A C 1
ATOM 764 O O . PHE A 1 98 ? -11.552 -6.133 19.058 1.00 89.69 98 PHE A O 1
ATOM 771 N N . PRO A 1 99 ? -9.816 -4.926 19.766 1.00 94.12 99 PRO A N 1
ATOM 772 C CA . PRO A 1 99 ? -9.728 -4.158 18.527 1.00 94.12 99 PRO A CA 1
ATOM 773 C C . PRO A 1 99 ? -9.167 -5.025 17.388 1.00 94.12 99 PRO A C 1
ATOM 775 O O . PRO A 1 99 ? -8.030 -5.492 17.452 1.00 94.12 99 PRO A O 1
ATOM 778 N N . GLY A 1 100 ? -9.957 -5.237 16.333 1.00 95.25 100 GLY A N 1
ATOM 779 C CA . GLY A 1 100 ? -9.591 -6.072 15.178 1.00 95.25 100 GLY A CA 1
ATOM 780 C C . GLY A 1 100 ? -9.229 -5.285 13.916 1.00 95.25 100 GLY A C 1
ATOM 781 O O . GLY A 1 100 ? -8.485 -5.772 13.064 1.00 95.25 100 GLY A O 1
ATOM 782 N N . ALA A 1 101 ? -9.728 -4.058 13.796 1.00 97.44 101 ALA A N 1
ATOM 783 C CA . ALA A 1 101 ? -9.416 -3.139 12.707 1.00 97.44 101 ALA A CA 1
ATOM 784 C C . ALA A 1 101 ? -9.454 -1.692 13.213 1.00 97.44 101 ALA A C 1
ATOM 786 O O . ALA A 1 101 ? -9.990 -1.413 14.285 1.00 97.44 101 ALA A O 1
ATOM 787 N N . PHE A 1 102 ? -8.918 -0.756 12.441 1.00 97.56 102 PHE A N 1
ATOM 788 C CA . PHE A 1 102 ? -9.147 0.667 12.660 1.00 97.56 102 PHE A CA 1
ATOM 789 C C . PHE A 1 102 ? -9.325 1.394 11.336 1.00 97.56 102 PHE A C 1
ATOM 791 O O . PHE A 1 102 ? -8.858 0.947 10.286 1.00 97.56 102 PHE A O 1
ATOM 798 N N . VAL A 1 103 ? -9.994 2.535 11.403 1.00 96.94 103 VAL A N 1
ATOM 799 C CA . VAL A 1 103 ? -10.168 3.461 10.289 1.00 96.94 103 VAL A CA 1
ATOM 800 C C . VAL A 1 103 ? -9.493 4.781 10.591 1.00 96.94 103 VAL A C 1
ATOM 802 O O . VAL A 1 103 ? -9.489 5.246 11.732 1.00 96.94 103 VAL A O 1
ATOM 805 N N . ILE A 1 104 ? -8.899 5.370 9.558 1.00 96.12 104 ILE A N 1
ATOM 806 C CA . ILE A 1 104 ? -8.150 6.617 9.640 1.00 96.12 104 ILE A CA 1
ATOM 807 C C . ILE A 1 104 ? -8.581 7.584 8.542 1.00 96.12 104 ILE A C 1
ATOM 809 O O . ILE A 1 104 ? -8.791 7.214 7.382 1.00 96.12 104 ILE A O 1
ATOM 813 N N . TRP A 1 105 ? -8.675 8.853 8.924 1.00 93.56 105 TRP A N 1
ATOM 814 C CA . TRP A 1 105 ? -9.009 9.963 8.045 1.00 93.56 105 TRP A CA 1
ATOM 815 C C . TRP A 1 105 ? -7.918 11.018 8.102 1.00 93.56 105 TRP A C 1
ATOM 817 O O . TRP A 1 105 ? -7.543 11.497 9.174 1.00 93.56 105 TRP A O 1
ATOM 827 N N . ASN A 1 106 ? -7.465 11.440 6.928 1.00 92.00 106 ASN A N 1
ATOM 828 C CA . ASN A 1 106 ? -6.518 12.525 6.779 1.00 92.00 106 ASN A CA 1
ATOM 829 C C . ASN A 1 106 ? -7.259 13.821 6.420 1.00 92.00 106 ASN A C 1
ATOM 831 O O . ASN A 1 106 ? -7.533 14.102 5.252 1.00 92.00 106 ASN A O 1
ATOM 835 N N . GLN A 1 107 ? -7.581 14.633 7.429 1.00 87.88 107 GLN A N 1
ATOM 836 C CA . GLN A 1 107 ? -8.167 15.962 7.206 1.00 87.88 107 GLN A CA 1
ATOM 837 C C . GLN A 1 107 ? -7.106 17.027 6.865 1.00 87.88 107 GLN A C 1
ATOM 839 O O . GLN A 1 107 ? -7.447 18.189 6.621 1.00 87.88 107 GLN A O 1
ATOM 844 N N . HIS A 1 108 ? -5.825 16.649 6.836 1.00 82.50 108 HIS A N 1
ATOM 845 C CA . HIS A 1 108 ? -4.727 17.508 6.419 1.00 82.50 108 HIS A CA 1
ATOM 846 C C . HIS A 1 108 ? -4.665 17.641 4.886 1.00 82.50 108 HIS A C 1
ATOM 848 O O . HIS A 1 108 ? -5.271 16.870 4.141 1.00 82.50 108 HIS A O 1
ATOM 854 N N . LYS A 1 109 ? -3.955 18.668 4.401 1.00 82.38 109 LYS A N 1
ATOM 855 C CA . LYS A 1 109 ? -3.784 18.920 2.958 1.00 82.38 109 LYS A CA 1
ATOM 856 C C . LYS A 1 109 ? -2.726 18.024 2.319 1.00 82.38 109 LYS A C 1
ATOM 858 O O . LYS A 1 109 ? -2.819 17.736 1.133 1.00 82.38 109 LYS A O 1
ATOM 863 N N . ASP A 1 110 ? -1.756 17.588 3.112 1.00 84.94 110 ASP A N 1
ATOM 864 C CA . ASP A 1 110 ? -0.646 16.759 2.652 1.00 84.94 110 ASP A CA 1
ATOM 865 C C . ASP A 1 110 ? -0.891 15.283 2.959 1.00 84.94 110 ASP A C 1
ATOM 867 O O . ASP A 1 110 ? -1.452 14.930 4.003 1.00 84.94 110 ASP A O 1
ATOM 871 N N . LYS A 1 111 ? -0.430 14.414 2.055 1.00 89.06 111 LYS A N 1
ATOM 872 C CA . LYS A 1 111 ? -0.349 12.973 2.302 1.00 89.06 111 LYS A CA 1
ATOM 873 C C . LYS A 1 111 ? 0.750 12.658 3.321 1.00 89.06 111 LYS A C 1
ATOM 875 O O . LYS A 1 111 ? 1.741 13.380 3.418 1.00 89.06 111 LYS A O 1
ATOM 880 N N . PHE A 1 112 ? 0.605 11.549 4.030 1.00 89.31 112 PHE A N 1
ATOM 881 C CA . PHE A 1 112 ? 1.640 11.011 4.914 1.00 89.31 112 PHE A CA 1
ATOM 882 C C . PHE A 1 112 ? 1.757 9.499 4.740 1.00 89.31 112 PHE A C 1
ATOM 884 O O . PHE A 1 112 ? 0.851 8.866 4.197 1.00 89.31 112 PHE A O 1
ATOM 891 N N . PHE A 1 113 ? 2.869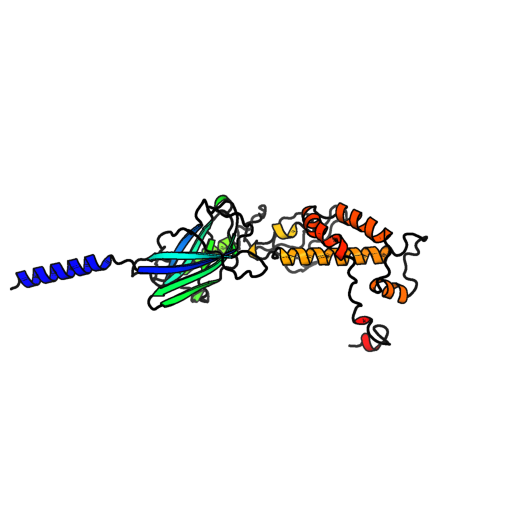 8.922 5.184 1.00 90.69 113 PHE A N 1
ATOM 892 C CA . PHE A 1 113 ? 3.067 7.477 5.169 1.00 90.69 113 PHE A CA 1
ATOM 893 C C . PHE A 1 113 ? 2.813 6.913 6.567 1.00 90.69 113 PHE A C 1
ATOM 895 O O . PHE A 1 113 ? 3.492 7.286 7.525 1.00 90.69 113 PHE A O 1
ATOM 902 N N . LEU A 1 114 ? 1.804 6.054 6.692 1.00 94.19 114 LEU A N 1
ATOM 903 C CA . LEU A 1 114 ? 1.450 5.394 7.941 1.00 94.19 114 LEU A CA 1
ATOM 904 C C . LEU A 1 114 ? 2.242 4.094 8.065 1.00 94.19 114 LEU A C 1
ATOM 906 O O . LEU A 1 114 ? 2.053 3.191 7.251 1.00 94.19 114 LEU A O 1
ATOM 910 N N . GLN A 1 115 ? 3.107 3.995 9.076 1.00 93.69 115 GLN A N 1
ATOM 911 C CA . GLN A 1 115 ? 3.905 2.789 9.305 1.00 93.69 115 GLN A CA 1
ATOM 912 C C . GLN A 1 115 ? 3.107 1.761 10.102 1.00 93.69 115 GLN A C 1
ATOM 914 O O . GLN A 1 115 ? 2.849 0.662 9.613 1.00 93.69 115 GLN A O 1
ATOM 919 N N . SER A 1 116 ? 2.664 2.131 11.305 1.00 96.31 116 SER A N 1
ATOM 920 C CA . SER A 1 116 ? 1.999 1.192 12.207 1.00 96.31 116 SER A CA 1
ATOM 921 C C . SER A 1 116 ? 1.160 1.872 13.283 1.00 96.31 116 SER A C 1
ATOM 923 O O . SER A 1 116 ? 1.418 3.024 13.644 1.00 96.31 116 SER A O 1
ATOM 925 N N . LEU A 1 117 ? 0.236 1.105 13.860 1.00 97.44 117 LEU A N 1
ATOM 926 C CA . LEU A 1 117 ? -0.444 1.393 15.124 1.00 97.44 117 LEU A CA 1
ATOM 927 C C . LEU A 1 117 ? -0.211 0.215 16.082 1.00 97.44 117 LEU A C 1
ATOM 929 O O . LEU A 1 117 ? -0.339 -0.941 15.689 1.00 97.44 117 LEU A O 1
ATOM 933 N N . SER A 1 118 ? 0.105 0.506 17.337 1.00 96.81 118 SER A N 1
ATOM 934 C CA . SER A 1 118 ? 0.219 -0.484 18.410 1.00 96.81 118 SER A CA 1
ATOM 935 C C . SER A 1 118 ? -0.709 -0.086 19.546 1.00 96.81 118 SER A C 1
ATOM 937 O O . SER A 1 118 ? -0.648 1.051 20.002 1.00 96.81 118 SER A O 1
ATOM 939 N N . LEU A 1 119 ? -1.559 -0.999 20.002 1.00 95.56 119 LEU A N 1
ATOM 940 C CA . LEU A 1 119 ? -2.511 -0.775 21.086 1.00 95.56 119 LEU A CA 1
ATOM 941 C C . LEU A 1 119 ? -2.186 -1.686 22.262 1.00 95.56 119 LEU A C 1
ATOM 943 O O . LEU A 1 119 ? -1.970 -2.880 22.075 1.00 95.56 119 LEU A O 1
ATOM 947 N N . GLN A 1 120 ? -2.200 -1.129 23.465 1.00 92.56 120 GLN A N 1
ATOM 948 C CA . GLN A 1 120 ? -2.153 -1.870 24.713 1.00 92.56 120 GLN A CA 1
ATOM 949 C C . GLN A 1 120 ? -3.579 -1.996 25.254 1.00 92.56 120 GLN A C 1
ATOM 951 O O . GLN A 1 120 ? -4.190 -0.997 25.643 1.00 92.56 120 GLN A O 1
ATOM 956 N N . VAL A 1 121 ? -4.093 -3.223 25.267 1.00 85.56 121 VAL A N 1
ATOM 957 C CA . VAL A 1 121 ? -5.438 -3.561 25.756 1.00 85.56 121 VAL A CA 1
ATOM 958 C C . VAL A 1 121 ? -5.372 -4.186 27.159 1.00 85.56 121 VAL A C 1
ATOM 960 O O . VAL A 1 121 ? -4.309 -4.192 27.798 1.00 85.56 121 VAL A O 1
ATOM 963 N N . GLU A 1 122 ? -6.510 -4.679 27.659 1.00 76.88 122 GLU A N 1
ATOM 964 C CA . GLU A 1 122 ? -6.620 -5.377 28.945 1.00 76.88 122 GLU A CA 1
ATOM 965 C C . GLU A 1 122 ? -5.531 -6.449 29.133 1.00 76.88 122 GLU A C 1
ATOM 967 O O . GLU A 1 122 ? -4.999 -7.028 28.182 1.00 76.88 122 GLU A O 1
ATOM 972 N N . PHE A 1 123 ? -5.143 -6.677 30.391 1.00 75.50 123 PHE A N 1
ATOM 973 C CA . PHE A 1 123 ? -4.062 -7.600 30.772 1.00 75.50 123 PHE A CA 1
ATOM 974 C C . PHE A 1 123 ? -2.707 -7.331 30.087 1.00 75.50 123 PHE A C 1
ATOM 976 O O . PHE A 1 123 ? -1.850 -8.211 30.031 1.00 75.50 123 PHE A O 1
ATOM 983 N N . LYS A 1 124 ? -2.478 -6.094 29.612 1.00 70.38 124 LYS A N 1
ATOM 984 C CA . LYS A 1 124 ? -1.263 -5.661 28.893 1.00 70.38 124 LYS A CA 1
ATOM 985 C C . LYS A 1 124 ? -1.001 -6.442 27.601 1.00 70.38 124 LYS A C 1
ATOM 987 O O . LYS A 1 124 ? 0.140 -6.477 27.135 1.00 70.38 124 LYS A O 1
ATOM 992 N N . GLN A 1 125 ? -2.029 -7.045 27.007 1.00 85.75 125 GLN A N 1
ATOM 993 C CA . GLN A 1 125 ? -1.882 -7.633 25.684 1.00 85.75 125 GLN A CA 1
ATOM 994 C C . GLN A 1 125 ? -1.683 -6.517 24.648 1.00 85.75 125 GLN A C 1
ATOM 996 O O . GLN A 1 125 ? -2.269 -5.438 24.748 1.00 85.75 125 GLN A O 1
ATOM 1001 N N . MET A 1 126 ? -0.813 -6.765 23.671 1.00 91.25 126 MET A N 1
ATOM 1002 C CA . MET A 1 126 ? -0.507 -5.817 22.604 1.00 91.25 126 MET A CA 1
ATOM 1003 C C . MET A 1 126 ? -1.182 -6.259 21.311 1.00 91.25 126 MET A C 1
ATOM 1005 O O . MET A 1 126 ? -1.012 -7.399 20.881 1.00 91.25 126 MET A O 1
ATOM 1009 N N . VAL A 1 127 ? -1.906 -5.345 20.673 1.00 93.62 127 VAL A N 1
ATOM 1010 C CA . VAL A 1 127 ? -2.453 -5.526 19.326 1.00 93.62 127 VAL A CA 1
ATOM 1011 C C . VAL A 1 127 ? -1.659 -4.648 18.374 1.00 93.62 127 VAL A C 1
ATOM 1013 O O . VAL A 1 127 ? -1.538 -3.443 18.592 1.00 93.62 127 VAL A O 1
ATOM 1016 N N . HIS A 1 128 ? -1.111 -5.247 17.322 1.00 96.94 128 HIS A N 1
ATOM 1017 C CA . HIS A 1 128 ? -0.293 -4.540 16.346 1.00 96.94 128 HIS A CA 1
ATOM 1018 C C . HIS A 1 128 ? -0.979 -4.489 14.983 1.00 96.94 128 HIS A C 1
ATOM 1020 O O . HIS A 1 128 ? -1.574 -5.468 14.530 1.00 96.94 128 HIS A O 1
ATOM 1026 N N . PHE A 1 129 ? -0.860 -3.344 14.323 1.00 98.06 129 PHE A N 1
ATOM 1027 C CA . PHE A 1 129 ? -1.359 -3.091 12.982 1.00 98.06 129 PHE A CA 1
ATOM 1028 C C . PHE A 1 129 ? -0.190 -2.645 12.112 1.00 98.06 129 PHE A C 1
ATOM 1030 O O . PHE A 1 129 ? 0.305 -1.521 12.242 1.00 98.06 129 PHE A O 1
ATOM 1037 N N . GLU A 1 130 ? 0.234 -3.522 11.212 1.00 96.69 130 GLU A N 1
ATOM 1038 C CA . GLU A 1 130 ? 1.276 -3.228 10.235 1.00 96.69 130 GLU A CA 1
ATOM 1039 C C . GLU A 1 130 ? 0.631 -2.597 8.995 1.00 96.69 130 GLU A C 1
ATOM 1041 O O . GLU A 1 130 ? -0.122 -3.246 8.272 1.00 96.69 130 GLU A O 1
ATOM 1046 N N . CYS A 1 131 ? 0.855 -1.297 8.794 1.00 96.56 131 CYS A N 1
ATOM 1047 C CA . CYS A 1 131 ? 0.088 -0.507 7.829 1.00 96.56 131 CYS A CA 1
ATOM 1048 C C . CYS A 1 131 ? 0.861 -0.259 6.533 1.00 96.56 131 CYS A C 1
ATOM 1050 O O . CYS A 1 131 ? 0.314 -0.476 5.455 1.00 96.56 131 CYS A O 1
ATOM 1052 N N . ASN A 1 132 ? 2.099 0.236 6.652 1.00 94.12 132 ASN A N 1
ATOM 1053 C CA . ASN A 1 132 ? 3.032 0.531 5.556 1.00 94.12 132 ASN A CA 1
ATOM 1054 C C . ASN A 1 132 ? 2.370 1.095 4.284 1.00 94.12 132 ASN A C 1
ATOM 1056 O O . ASN A 1 132 ? 2.558 0.571 3.188 1.00 94.12 132 ASN A O 1
ATOM 1060 N N . SER A 1 133 ? 1.578 2.161 4.424 1.00 94.25 133 SER A N 1
ATOM 1061 C CA . SER A 1 133 ? 0.766 2.682 3.318 1.00 94.25 133 SER A CA 1
ATOM 1062 C C . SER A 1 133 ? 0.622 4.203 3.335 1.00 94.25 133 SER A C 1
ATOM 1064 O O . SER A 1 133 ? 0.593 4.849 4.389 1.00 94.25 133 SER A O 1
ATOM 1066 N N . TRP A 1 134 ? 0.493 4.793 2.147 1.00 92.56 134 TRP A N 1
ATOM 1067 C CA . TRP A 1 134 ? 0.238 6.219 1.957 1.00 92.56 134 TRP A CA 1
ATOM 1068 C C . TRP A 1 134 ? -1.217 6.592 2.253 1.00 92.56 134 TRP A C 1
ATOM 1070 O O . TRP A 1 134 ? -2.151 6.070 1.642 1.00 92.56 134 TRP A O 1
ATOM 1080 N N . ILE A 1 135 ? -1.421 7.577 3.130 1.00 93.06 135 ILE A N 1
ATOM 1081 C CA . ILE A 1 135 ? -2.737 8.140 3.443 1.00 93.06 135 ILE A CA 1
ATOM 1082 C C . ILE A 1 135 ? -2.880 9.509 2.779 1.00 93.06 135 ILE A C 1
ATOM 1084 O O . ILE A 1 135 ? -2.251 10.493 3.178 1.00 93.06 135 ILE A O 1
ATOM 1088 N N . PHE A 1 136 ? -3.735 9.580 1.763 1.00 91.75 136 PHE A N 1
ATOM 1089 C CA . PHE A 1 136 ? -4.036 10.816 1.045 1.00 91.75 136 PHE A CA 1
ATOM 1090 C C . PHE A 1 136 ? -5.128 11.634 1.749 1.00 91.75 136 PHE A C 1
ATOM 1092 O O . PHE A 1 136 ? -5.931 11.063 2.488 1.00 91.75 136 PHE A O 1
ATOM 1099 N N . PRO A 1 137 ? -5.177 12.958 1.518 1.00 91.50 137 PRO A N 1
ATOM 1100 C CA . PRO A 1 137 ? -6.233 13.829 2.026 1.00 91.50 137 PRO A CA 1
ATOM 1101 C C . PRO A 1 137 ? -7.646 13.329 1.709 1.00 91.50 137 PRO A C 1
ATOM 1103 O O . PRO A 1 137 ? -7.927 12.909 0.585 1.00 91.50 137 PRO A O 1
ATOM 1106 N N . ASN A 1 138 ? -8.567 13.481 2.661 1.00 90.38 138 ASN A N 1
ATOM 1107 C CA . ASN A 1 138 ? -9.943 12.986 2.543 1.00 90.38 138 ASN A CA 1
ATOM 1108 C C . ASN A 1 138 ? -10.681 13.499 1.301 1.00 90.38 138 ASN A C 1
ATOM 1110 O O . ASN A 1 138 ? -11.448 12.759 0.711 1.00 90.38 138 ASN A O 1
ATOM 1114 N N . HIS A 1 139 ? -10.449 14.747 0.883 1.00 87.81 139 HIS A N 1
ATOM 1115 C CA . HIS A 1 139 ? -11.127 15.324 -0.285 1.00 87.81 139 HIS A CA 1
ATOM 1116 C C . HIS A 1 139 ? -10.749 14.646 -1.617 1.00 87.81 139 HIS A C 1
ATOM 1118 O O . HIS A 1 139 ? -11.418 14.869 -2.622 1.00 87.81 139 HIS A O 1
ATOM 1124 N N . LEU A 1 140 ? -9.674 13.849 -1.636 1.00 87.12 140 LEU A N 1
ATOM 1125 C CA . LEU A 1 140 ? -9.261 13.044 -2.788 1.00 87.12 140 LEU A CA 1
ATOM 1126 C C . LEU A 1 140 ? -9.783 11.603 -2.705 1.00 87.12 140 LEU A C 1
ATOM 1128 O O . LEU A 1 140 ? -9.955 10.946 -3.731 1.00 87.12 140 LEU A O 1
ATOM 1132 N N . MET A 1 141 ? -10.011 11.107 -1.491 1.00 81.12 141 MET A N 1
ATOM 1133 C CA . MET A 1 141 ? -10.370 9.720 -1.221 1.00 81.12 141 MET A CA 1
ATOM 1134 C C . MET A 1 141 ? -11.891 9.553 -1.219 1.00 81.12 141 MET A C 1
ATOM 1136 O O . MET A 1 141 ? -12.606 10.306 -0.571 1.00 81.12 141 MET A O 1
ATOM 1140 N N . GLN A 1 142 ? -12.397 8.534 -1.917 1.00 73.62 142 GLN A N 1
ATOM 1141 C CA . GLN A 1 142 ? -13.838 8.241 -1.935 1.00 73.62 142 GLN A CA 1
ATOM 1142 C C . GLN A 1 142 ? -14.332 7.600 -0.628 1.00 73.62 142 GLN A C 1
ATOM 1144 O O . GLN A 1 142 ? -15.516 7.680 -0.314 1.00 73.62 142 GLN A O 1
ATOM 1149 N N . LYS A 1 143 ? -13.432 6.942 0.112 1.00 84.31 143 LYS A N 1
ATOM 1150 C CA . LYS A 1 143 ? -13.706 6.228 1.362 1.00 84.31 143 LYS A CA 1
ATOM 1151 C C . LYS A 1 143 ? -12.558 6.403 2.349 1.00 84.31 143 LYS A C 1
ATOM 1153 O O . LYS A 1 143 ? -11.426 6.703 1.957 1.00 84.31 143 LYS A O 1
ATOM 1158 N N . GLU A 1 144 ? -12.859 6.193 3.622 1.00 89.00 144 GLU A N 1
ATOM 1159 C CA . GLU A 1 144 ? -11.877 6.068 4.691 1.00 89.00 144 GLU A CA 1
ATOM 1160 C C . GLU A 1 144 ? -10.881 4.936 4.438 1.00 89.00 144 GLU A C 1
ATOM 1162 O O . GLU A 1 144 ? -11.158 3.970 3.726 1.00 89.00 144 GLU A O 1
ATOM 1167 N N . ARG A 1 145 ? -9.695 5.058 5.036 1.00 95.31 145 ARG A N 1
ATOM 1168 C CA . ARG A 1 145 ? -8.684 4.004 4.984 1.00 95.31 145 ARG A CA 1
ATOM 1169 C C . ARG A 1 145 ? -8.865 3.089 6.179 1.00 95.31 145 ARG A C 1
ATOM 1171 O O . ARG A 1 145 ? -8.844 3.567 7.308 1.00 95.31 145 ARG A O 1
ATOM 1178 N N . ILE A 1 146 ? -9.014 1.797 5.917 1.00 97.06 146 ILE A N 1
ATOM 1179 C CA . ILE A 1 146 ? -9.105 0.755 6.935 1.00 97.06 146 ILE A CA 1
ATOM 1180 C C . ILE A 1 146 ? -7.810 -0.056 6.998 1.00 97.06 146 ILE A C 1
ATOM 1182 O O . ILE A 1 146 ? -7.169 -0.297 5.974 1.00 97.06 146 ILE A O 1
ATOM 1186 N N . PHE A 1 147 ? -7.441 -0.476 8.203 1.00 98.25 147 PHE A N 1
ATOM 1187 C CA . PHE A 1 147 ? -6.311 -1.355 8.480 1.00 98.25 147 PHE A CA 1
ATOM 1188 C C . PHE A 1 147 ? -6.738 -2.433 9.471 1.00 98.25 147 PHE A C 1
ATOM 1190 O O . PHE A 1 147 ? -7.499 -2.162 10.399 1.00 98.25 147 PHE A O 1
ATOM 1197 N N . PHE A 1 148 ? -6.250 -3.653 9.273 1.00 98.12 148 PHE A N 1
ATOM 1198 C CA . PHE A 1 148 ? -6.551 -4.808 10.119 1.00 98.12 148 PHE A CA 1
ATOM 1199 C C . PHE A 1 148 ? -5.370 -5.109 11.038 1.00 98.12 148 PHE A C 1
ATOM 1201 O O . PHE A 1 148 ? -4.231 -4.749 10.727 1.00 98.12 148 PHE A O 1
ATOM 1208 N N . SER A 1 149 ? -5.638 -5.745 12.178 1.00 97.06 149 SER A N 1
ATOM 1209 C CA . SER A 1 149 ? -4.562 -6.237 13.035 1.00 97.06 149 SER A CA 1
ATOM 1210 C C . SER A 1 149 ? -3.730 -7.286 12.291 1.00 97.06 149 SER A C 1
ATOM 1212 O O . SER A 1 149 ? -4.187 -7.909 11.331 1.00 97.06 149 SER A O 1
ATOM 1214 N N . ASN A 1 150 ? -2.506 -7.527 12.748 1.00 95.62 150 ASN A N 1
ATOM 1215 C CA . ASN A 1 150 ? -1.600 -8.518 12.161 1.00 95.62 150 ASN A CA 1
ATOM 1216 C C . ASN A 1 150 ? -2.013 -9.985 12.424 1.00 95.62 150 ASN A C 1
ATOM 1218 O O . ASN A 1 150 ? -1.223 -10.906 12.208 1.00 95.62 150 ASN A O 1
ATOM 1222 N N . THR A 1 151 ? -3.241 -10.225 12.894 1.00 93.44 151 THR A N 1
ATOM 1223 C CA . THR A 1 151 ? -3.770 -11.577 13.082 1.00 93.44 151 THR A CA 1
ATOM 1224 C C . THR A 1 151 ? -4.239 -12.144 11.744 1.00 93.44 151 THR A C 1
ATOM 1226 O O . THR A 1 151 ? -5.052 -11.545 11.043 1.00 93.44 151 THR A O 1
ATOM 1229 N N . CYS A 1 152 ? -3.723 -13.317 11.381 1.00 94.75 152 CYS A N 1
ATOM 1230 C CA . CYS A 1 152 ? -3.991 -13.938 10.088 1.00 94.75 152 CYS A CA 1
ATOM 1231 C C . CYS A 1 152 ? -5.231 -14.839 10.139 1.00 94.75 152 CYS A C 1
ATOM 1233 O O . CYS A 1 152 ? -5.302 -15.752 10.957 1.00 94.75 152 CYS A O 1
ATOM 1235 N N . TYR A 1 153 ? -6.166 -14.633 9.205 1.00 94.38 153 TYR A N 1
ATOM 1236 C CA . TYR A 1 153 ? -7.377 -15.445 9.066 1.00 94.38 153 TYR A CA 1
ATOM 1237 C C . TYR A 1 153 ? -7.584 -15.920 7.625 1.00 94.38 153 TYR A C 1
ATOM 1239 O O . TYR A 1 153 ? -7.595 -15.112 6.681 1.00 94.38 153 TYR A O 1
ATOM 1247 N N . LEU A 1 154 ? -7.871 -17.214 7.453 1.00 97.19 154 LEU A N 1
ATOM 1248 C CA . LEU A 1 154 ? -8.499 -17.697 6.222 1.00 97.19 154 LEU A CA 1
ATOM 1249 C C . LEU A 1 154 ? -9.885 -17.044 6.044 1.00 97.19 154 LEU A C 1
ATOM 1251 O O . LEU A 1 154 ? -10.494 -16.612 7.027 1.00 97.19 154 LEU A O 1
ATOM 1255 N N . PRO A 1 155 ? -10.431 -16.976 4.814 1.00 95.94 155 PRO A N 1
ATOM 1256 C CA . PRO A 1 155 ? -11.770 -16.431 4.595 1.00 95.94 155 PRO A CA 1
ATOM 1257 C C . PRO A 1 155 ? -12.848 -17.079 5.479 1.00 95.94 155 PRO A C 1
ATOM 1259 O O . PRO A 1 155 ? -13.668 -16.365 6.043 1.00 95.94 155 PRO A O 1
ATOM 1262 N N . SER A 1 156 ? -12.795 -18.401 5.678 1.00 96.12 156 SER A N 1
ATOM 1263 C CA . SER A 1 156 ? -13.720 -19.156 6.541 1.00 96.12 156 SER A CA 1
ATOM 1264 C C . SER A 1 156 ? -13.500 -18.957 8.044 1.00 96.12 156 SER A C 1
ATOM 1266 O O . SER A 1 156 ? -14.356 -19.333 8.834 1.00 96.12 156 SER A O 1
ATOM 1268 N N . GLN A 1 157 ? -12.360 -18.390 8.441 1.00 96.38 157 GLN A N 1
ATOM 1269 C CA . GLN A 1 157 ? -11.979 -18.149 9.837 1.00 96.38 157 GLN A CA 1
ATOM 1270 C C . GLN A 1 157 ? -12.053 -16.665 10.211 1.00 96.38 157 GLN A C 1
ATOM 1272 O O . GLN A 1 157 ? -11.696 -16.294 11.324 1.00 96.38 157 GLN A O 1
ATOM 1277 N N . THR A 1 158 ? -12.444 -15.798 9.274 1.00 95.38 158 THR A N 1
ATOM 1278 C CA . THR A 1 158 ? -12.519 -14.359 9.536 1.00 95.38 158 THR A CA 1
ATOM 1279 C C . THR A 1 158 ? -13.629 -14.103 10.558 1.00 95.38 158 THR A C 1
ATOM 1281 O O . THR A 1 158 ? -14.754 -14.531 10.300 1.00 95.38 158 THR A O 1
ATOM 1284 N N . PRO A 1 159 ? -13.351 -13.411 11.682 1.00 95.19 159 PRO A N 1
ATOM 1285 C CA . PRO A 1 159 ? -14.377 -13.078 12.664 1.00 95.19 159 PRO A CA 1
ATOM 1286 C C . PRO A 1 159 ? -15.563 -12.365 12.013 1.00 95.19 159 PRO A C 1
ATOM 1288 O O . PRO A 1 159 ? -15.356 -11.523 11.132 1.00 95.19 159 PRO A O 1
ATOM 1291 N N . ASN A 1 160 ? -16.784 -12.668 12.467 1.00 94.50 160 ASN A N 1
ATOM 1292 C CA . ASN A 1 160 ? -18.018 -12.100 11.913 1.00 94.50 160 ASN A CA 1
ATOM 1293 C C . ASN A 1 160 ? -17.945 -10.570 11.815 1.00 94.50 160 ASN A C 1
ATOM 1295 O O . ASN A 1 160 ? -18.243 -10.005 10.764 1.00 94.50 160 ASN A O 1
ATOM 1299 N N . ASP A 1 161 ? -17.422 -9.922 12.857 1.00 94.81 161 ASP A N 1
ATOM 1300 C CA . ASP A 1 161 ? -17.208 -8.473 12.962 1.00 94.81 161 ASP A CA 1
ATOM 1301 C C . ASP A 1 161 ? -16.330 -7.850 11.865 1.00 94.81 161 ASP A C 1
ATOM 1303 O O . ASP A 1 161 ? -16.367 -6.636 11.651 1.00 94.81 161 ASP A O 1
ATOM 1307 N N . LEU A 1 162 ? -15.507 -8.652 11.186 1.00 95.94 162 LEU A N 1
ATOM 1308 C CA . LEU A 1 162 ? -14.588 -8.195 10.143 1.00 95.94 162 LEU A CA 1
ATOM 1309 C C . LEU A 1 162 ? -15.026 -8.618 8.739 1.00 95.94 162 LEU A C 1
ATOM 1311 O O . LEU A 1 162 ? -14.426 -8.159 7.765 1.00 95.94 162 LEU A O 1
ATOM 1315 N N . LEU A 1 163 ? -16.049 -9.467 8.595 1.00 95.06 163 LEU A N 1
ATOM 1316 C CA . LEU A 1 163 ? -16.445 -10.026 7.298 1.00 95.06 163 LEU A CA 1
ATOM 1317 C C . LEU A 1 163 ? -16.844 -8.936 6.301 1.00 95.06 163 LEU A C 1
ATOM 1319 O O . LEU A 1 163 ? -16.350 -8.917 5.167 1.00 95.06 163 LEU A O 1
ATOM 1323 N N . GLN A 1 164 ? -17.706 -8.001 6.716 1.00 95.06 164 GLN A N 1
ATOM 1324 C CA . GLN A 1 164 ? -18.161 -6.939 5.821 1.00 95.06 164 GLN A CA 1
ATOM 1325 C C . GLN A 1 164 ? -17.026 -5.956 5.515 1.00 95.06 164 GLN A C 1
ATOM 1327 O O . GLN A 1 164 ? -16.897 -5.515 4.373 1.00 95.06 164 GLN A O 1
ATOM 1332 N N . LEU A 1 165 ? -16.179 -5.654 6.502 1.00 95.50 165 LEU A N 1
ATOM 1333 C CA . LEU A 1 165 ? -15.016 -4.776 6.346 1.00 95.50 165 LEU A CA 1
ATOM 1334 C C . LEU A 1 165 ? -14.003 -5.363 5.353 1.00 95.50 165 LEU A C 1
ATOM 1336 O O . LEU A 1 165 ? -13.581 -4.677 4.422 1.00 95.50 165 LEU A O 1
ATOM 1340 N N . ARG A 1 166 ? -13.678 -6.655 5.492 1.00 96.31 166 ARG A N 1
ATOM 1341 C CA . ARG A 1 166 ? -12.792 -7.391 4.579 1.00 96.31 166 ARG A CA 1
ATOM 1342 C C . ARG A 1 166 ? -13.332 -7.373 3.152 1.00 96.31 166 ARG A C 1
ATOM 1344 O O . ARG A 1 166 ? -12.581 -7.103 2.218 1.00 96.31 166 ARG A O 1
ATOM 1351 N N . LYS A 1 167 ? -14.633 -7.632 2.975 1.00 95.75 167 LYS A N 1
ATOM 1352 C CA . LYS A 1 167 ? -15.280 -7.586 1.656 1.00 95.75 167 LYS A CA 1
ATOM 1353 C C . LYS A 1 167 ? -15.218 -6.181 1.047 1.00 95.75 167 LYS A C 1
ATOM 1355 O O . LYS A 1 167 ? -14.840 -6.041 -0.110 1.00 95.75 167 LYS A O 1
ATOM 1360 N N . GLN A 1 168 ? -15.534 -5.149 1.829 1.00 94.56 168 GLN A N 1
ATOM 1361 C CA . GLN A 1 168 ? -15.540 -3.758 1.368 1.00 94.56 168 GLN A CA 1
ATOM 1362 C C . GLN A 1 168 ? -14.151 -3.250 0.963 1.00 94.56 168 GLN A C 1
ATOM 1364 O O . GLN A 1 168 ? -14.052 -2.529 -0.034 1.00 94.56 168 GLN A O 1
ATOM 1369 N N . GLU A 1 169 ? -13.090 -3.622 1.688 1.00 95.38 169 GLU A N 1
ATOM 1370 C CA . GLU A 1 169 ? -11.719 -3.279 1.282 1.00 95.38 169 GLU A CA 1
ATOM 1371 C C . GLU A 1 169 ? -11.329 -4.027 0.001 1.00 95.38 169 GLU A C 1
ATOM 1373 O O . GLU A 1 169 ? -10.814 -3.404 -0.922 1.00 95.38 169 GLU A O 1
ATOM 1378 N N . LEU A 1 170 ? -11.653 -5.323 -0.125 1.00 95.06 170 LEU A N 1
ATOM 1379 C CA . LEU A 1 170 ? -11.395 -6.081 -1.358 1.00 95.06 170 LEU A CA 1
ATOM 1380 C C . LEU A 1 170 ? -12.114 -5.489 -2.577 1.00 95.06 170 LEU A C 1
ATOM 1382 O O . LEU A 1 170 ? -11.510 -5.371 -3.640 1.00 95.06 170 LEU A O 1
ATOM 1386 N N . ASP A 1 171 ? -13.377 -5.091 -2.435 1.00 92.88 171 ASP A N 1
ATOM 1387 C CA . ASP A 1 171 ? -14.132 -4.459 -3.522 1.00 92.88 171 ASP A CA 1
ATOM 1388 C C . ASP A 1 171 ? -13.538 -3.086 -3.886 1.00 92.88 171 ASP A C 1
ATOM 1390 O O . ASP A 1 171 ? -13.451 -2.731 -5.059 1.00 92.88 171 ASP A O 1
ATOM 1394 N N . THR A 1 172 ? -13.040 -2.341 -2.895 1.00 90.94 172 THR A N 1
ATOM 1395 C CA . THR A 1 172 ? -12.344 -1.063 -3.120 1.00 90.94 172 THR A CA 1
ATOM 1396 C C . THR A 1 172 ? -11.007 -1.264 -3.846 1.00 90.94 172 THR A C 1
ATOM 1398 O O . THR A 1 172 ? -10.678 -0.484 -4.739 1.00 90.94 172 THR A O 1
ATOM 1401 N N . LEU A 1 173 ? -10.260 -2.323 -3.512 1.00 92.00 173 LEU A N 1
ATOM 1402 C CA . LEU A 1 173 ? -8.999 -2.684 -4.170 1.00 92.00 173 LEU A CA 1
ATOM 1403 C C . LEU A 1 173 ? -9.194 -3.250 -5.579 1.00 92.00 173 LEU A C 1
ATOM 1405 O O . LEU A 1 173 ? -8.288 -3.127 -6.389 1.00 92.00 173 LEU A O 1
ATOM 1409 N N . ARG A 1 174 ? -10.345 -3.843 -5.909 1.00 91.12 174 ARG A N 1
ATOM 1410 C CA . ARG A 1 174 ? -10.668 -4.234 -7.297 1.00 91.12 174 ARG A CA 1
ATOM 1411 C C . ARG A 1 174 ? -11.056 -3.032 -8.160 1.00 91.12 174 ARG A C 1
ATOM 1413 O O . ARG A 1 174 ? -10.789 -3.021 -9.357 1.00 91.12 174 ARG A O 1
ATOM 1420 N N . GLY A 1 175 ? -11.662 -2.013 -7.550 1.00 86.25 175 GLY A N 1
ATOM 1421 C CA . GLY A 1 175 ? -12.219 -0.870 -8.268 1.00 86.25 175 GLY A CA 1
ATOM 1422 C C . GLY A 1 175 ? -13.484 -1.226 -9.057 1.00 86.25 175 GLY A C 1
ATOM 1423 O O . GLY A 1 175 ? -14.040 -2.314 -8.932 1.00 86.25 175 GLY A O 1
ATOM 1424 N N . ASP A 1 176 ? -13.959 -0.282 -9.866 1.00 78.50 176 ASP A N 1
ATOM 1425 C CA . ASP A 1 176 ? -15.202 -0.403 -10.642 1.00 78.50 176 ASP A CA 1
ATOM 1426 C C . ASP A 1 176 ? -14.992 -0.944 -12.071 1.00 78.50 176 ASP A C 1
ATOM 1428 O O . ASP A 1 176 ? -15.936 -1.012 -12.858 1.00 78.50 176 ASP A O 1
ATOM 1432 N N . GLY A 1 177 ? -13.755 -1.306 -12.433 1.00 67.81 177 GLY A N 1
ATOM 1433 C CA . GLY A 1 177 ? -13.393 -1.777 -13.772 1.00 67.81 177 GLY A CA 1
ATOM 1434 C C . GLY A 1 177 ? -13.508 -0.716 -14.877 1.00 67.81 177 GLY A C 1
ATOM 1435 O O . GLY A 1 177 ? -13.209 -1.014 -16.038 1.00 67.81 177 GLY A O 1
ATOM 1436 N N . THR A 1 178 ? -13.892 0.528 -14.567 1.00 63.16 178 THR A N 1
ATOM 1437 C CA . THR A 1 178 ? -14.142 1.549 -15.592 1.00 63.16 178 THR A CA 1
ATOM 1438 C C . THR A 1 178 ? -12.850 2.099 -16.200 1.00 63.16 178 THR A C 1
ATOM 1440 O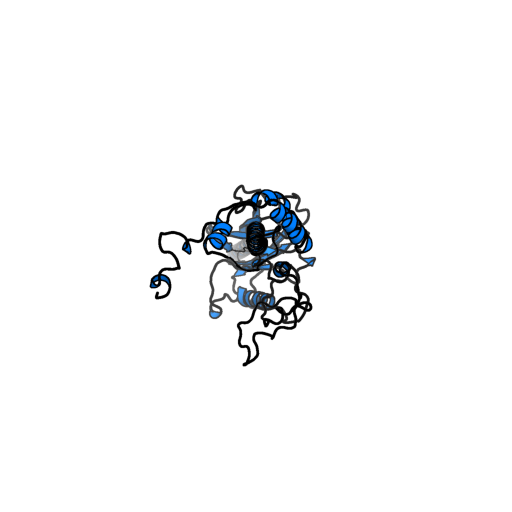 O . THR A 1 178 ? -11.775 2.090 -15.597 1.00 63.16 178 THR A O 1
ATOM 1443 N N . ALA A 1 179 ? -12.951 2.586 -17.441 1.00 55.59 179 ALA A N 1
ATOM 1444 C CA . ALA A 1 179 ? -11.874 3.226 -18.206 1.00 55.59 179 ALA A CA 1
ATOM 1445 C C . ALA A 1 179 ? -11.592 4.674 -17.742 1.00 55.59 179 ALA A C 1
ATOM 1447 O O . ALA A 1 179 ? -11.281 5.555 -18.547 1.00 55.59 179 ALA A O 1
ATOM 1448 N N . GLY A 1 180 ? -11.780 4.942 -16.449 1.00 64.06 180 GLY A N 1
ATOM 1449 C CA . GLY A 1 180 ? -11.544 6.246 -15.852 1.00 64.06 180 GLY A CA 1
ATOM 1450 C C . GLY A 1 180 ? -10.056 6.575 -15.755 1.00 64.06 180 GLY A C 1
ATOM 1451 O O . GLY A 1 180 ? -9.191 5.701 -15.795 1.00 64.06 180 GLY A O 1
ATOM 1452 N N . ARG A 1 181 ? -9.759 7.866 -15.593 1.00 72.69 181 ARG A N 1
ATOM 1453 C CA . ARG A 1 181 ? -8.396 8.327 -15.328 1.00 72.69 181 ARG A CA 1
ATOM 1454 C C . ARG A 1 181 ? -7.882 7.774 -13.988 1.00 72.69 181 ARG A C 1
ATOM 1456 O O . ARG A 1 181 ? -8.488 8.042 -12.946 1.00 72.69 181 ARG A O 1
ATOM 1463 N N . ILE A 1 182 ? -6.784 7.017 -14.012 1.00 78.44 182 ILE A N 1
ATOM 1464 C CA . ILE A 1 182 ? -6.089 6.502 -12.829 1.00 78.44 182 ILE A CA 1
ATOM 1465 C C . ILE A 1 182 ? -5.306 7.653 -12.211 1.00 78.44 182 ILE A C 1
ATOM 1467 O O . ILE A 1 182 ? -4.363 8.190 -12.789 1.00 78.44 182 ILE A O 1
ATOM 1471 N N . ARG A 1 183 ? -5.723 8.052 -11.0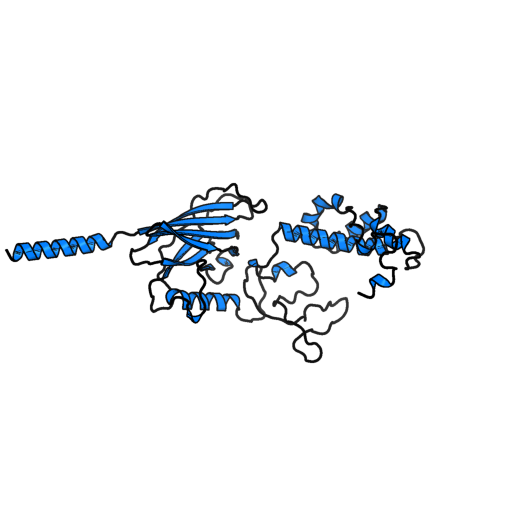11 1.00 83.19 183 ARG A N 1
ATOM 1472 C CA . ARG A 1 183 ? -5.115 9.166 -10.288 1.00 83.19 183 ARG A CA 1
ATOM 1473 C C . ARG A 1 183 ? -4.048 8.677 -9.325 1.00 83.19 183 ARG A C 1
ATOM 1475 O O . ARG A 1 183 ? -4.077 7.537 -8.875 1.00 83.19 183 ARG A O 1
ATOM 1482 N N . GLU A 1 184 ? -3.170 9.595 -8.924 1.00 83.88 184 GLU A N 1
ATOM 1483 C CA . GLU A 1 184 ? -2.033 9.303 -8.047 1.00 83.88 184 GLU A CA 1
ATOM 1484 C C . GLU A 1 184 ? -2.440 8.609 -6.734 1.00 83.88 184 GLU A C 1
ATOM 1486 O O . GLU A 1 184 ? -1.645 7.856 -6.188 1.00 83.88 184 GLU A O 1
ATOM 1491 N N . TRP A 1 185 ? -3.649 8.837 -6.224 1.00 86.38 185 TRP A N 1
ATOM 1492 C CA . TRP A 1 185 ? -4.143 8.278 -4.961 1.00 86.38 185 TRP A CA 1
ATOM 1493 C C . TRP A 1 185 ? -4.988 7.005 -5.111 1.00 86.38 185 TRP A C 1
ATOM 1495 O O . TRP A 1 185 ? -5.414 6.438 -4.104 1.00 86.38 185 TRP A O 1
ATOM 1505 N N . HIS A 1 186 ? -5.268 6.550 -6.337 1.00 87.50 186 HIS A N 1
ATOM 1506 C CA . HIS A 1 186 ? -6.038 5.325 -6.552 1.00 87.50 186 HIS A CA 1
ATOM 1507 C C . HIS A 1 186 ? -5.221 4.088 -6.158 1.00 87.50 186 HIS A C 1
ATOM 1509 O O . HIS A 1 186 ? -4.064 3.951 -6.539 1.00 87.50 186 HIS A O 1
ATOM 1515 N N . ARG A 1 187 ? -5.853 3.171 -5.415 1.00 89.81 187 ARG A N 1
ATOM 1516 C CA . ARG A 1 187 ? -5.278 1.891 -4.954 1.00 89.81 187 ARG A CA 1
ATOM 1517 C C . ARG A 1 187 ? -5.943 0.677 -5.616 1.00 89.81 187 ARG A C 1
ATOM 1519 O O . ARG A 1 187 ? -5.889 -0.416 -5.073 1.00 89.81 187 ARG A O 1
ATOM 1526 N N . ALA A 1 188 ? -6.636 0.885 -6.734 1.00 89.25 188 ALA A N 1
ATOM 1527 C CA . ALA A 1 188 ? -7.298 -0.199 -7.445 1.00 89.25 188 ALA A CA 1
ATOM 1528 C C . ALA A 1 188 ? -6.276 -1.010 -8.257 1.00 89.25 188 ALA A C 1
ATOM 1530 O O . ALA A 1 188 ? -5.407 -0.436 -8.915 1.00 89.25 188 ALA A O 1
ATOM 1531 N N . TYR A 1 189 ? -6.411 -2.329 -8.219 1.00 89.88 189 TYR A N 1
ATOM 1532 C CA . TYR A 1 189 ? -5.613 -3.305 -8.941 1.00 89.88 189 TYR A CA 1
ATOM 1533 C C . TYR A 1 189 ? -6.525 -4.002 -9.949 1.00 89.88 189 TYR A C 1
ATOM 1535 O O . TYR A 1 189 ? -7.459 -4.710 -9.577 1.00 89.88 189 TYR A O 1
ATOM 1543 N N . ASP A 1 190 ? -6.238 -3.791 -11.228 1.00 90.19 190 ASP A N 1
ATOM 1544 C CA . ASP A 1 190 ? -6.982 -4.369 -12.343 1.00 90.19 190 ASP A CA 1
ATOM 1545 C C . ASP A 1 190 ? -5.999 -4.799 -13.441 1.00 90.19 190 ASP A C 1
ATOM 1547 O O . ASP A 1 190 ? -4.817 -4.432 -13.419 1.00 90.19 190 ASP A O 1
ATOM 1551 N N . TYR A 1 191 ? -6.479 -5.587 -14.396 1.00 90.19 191 TYR A N 1
ATOM 1552 C CA . TYR A 1 191 ? -5.670 -6.194 -15.445 1.00 90.19 191 TYR A CA 1
ATOM 1553 C C . TYR A 1 191 ? -5.884 -5.517 -16.798 1.00 90.19 191 TYR A C 1
ATOM 1555 O O . TYR A 1 191 ? -6.990 -5.112 -17.148 1.00 90.19 191 TYR A O 1
ATOM 1563 N N . ASP A 1 192 ? -4.823 -5.466 -17.598 1.00 89.44 192 ASP A N 1
ATOM 1564 C CA . ASP A 1 192 ? -4.882 -5.036 -18.995 1.00 89.44 192 ASP A CA 1
ATOM 1565 C C . ASP A 1 192 ? -3.892 -5.836 -19.859 1.00 89.44 192 ASP A C 1
ATOM 1567 O O . ASP A 1 192 ? -3.037 -6.583 -19.362 1.00 89.44 192 ASP A O 1
ATOM 1571 N N . PHE A 1 193 ? -4.038 -5.715 -21.172 1.00 91.69 193 PHE A N 1
ATOM 1572 C CA . PHE A 1 193 ? -3.131 -6.267 -22.173 1.00 91.69 193 PHE A CA 1
ATOM 1573 C C . PHE A 1 193 ? -1.947 -5.329 -22.420 1.00 91.69 193 PHE A C 1
ATOM 1575 O O . PHE A 1 193 ? -2.004 -4.139 -22.116 1.00 91.69 193 PHE A O 1
ATOM 1582 N N . TYR A 1 194 ? -0.894 -5.831 -23.063 1.00 90.12 194 TYR A N 1
ATOM 1583 C CA . TYR A 1 194 ? 0.194 -4.979 -23.555 1.00 90.12 194 TYR A CA 1
ATOM 1584 C C . TYR A 1 194 ? -0.211 -4.323 -24.883 1.00 90.12 194 TYR A C 1
ATOM 1586 O O . TYR A 1 194 ? 0.245 -4.698 -25.963 1.00 90.12 194 TYR A O 1
ATOM 1594 N N . ASN A 1 195 ? -1.128 -3.363 -24.791 1.00 86.81 195 ASN A N 1
ATOM 1595 C CA . ASN A 1 195 ? -1.626 -2.499 -25.870 1.00 86.81 195 ASN A CA 1
ATOM 1596 C C . ASN A 1 195 ? -0.975 -1.096 -25.858 1.00 86.81 195 ASN A C 1
ATOM 1598 O O . ASN A 1 195 ? -1.267 -0.250 -26.705 1.00 86.81 195 ASN A O 1
ATOM 1602 N N . ASP A 1 196 ? -0.074 -0.865 -24.908 1.00 81.56 196 ASP A N 1
ATOM 1603 C CA . ASP A 1 196 ? 0.562 0.404 -24.558 1.00 81.56 196 ASP A CA 1
ATOM 1604 C C . ASP A 1 196 ? 2.005 0.529 -25.081 1.00 81.56 196 ASP A C 1
ATOM 1606 O O . ASP A 1 196 ? 2.643 1.567 -24.922 1.00 81.56 196 ASP A O 1
ATOM 1610 N N . LEU A 1 197 ? 2.511 -0.501 -25.768 1.00 82.31 197 LEU A N 1
ATOM 1611 C CA . LEU A 1 197 ? 3.871 -0.539 -26.326 1.00 82.31 197 LEU A CA 1
ATOM 1612 C C . LEU A 1 197 ? 4.018 0.190 -27.676 1.00 82.31 197 LEU A C 1
ATOM 1614 O O . LEU A 1 197 ? 5.137 0.399 -28.152 1.00 82.31 197 LEU A O 1
ATOM 1618 N N . SER A 1 198 ? 2.903 0.531 -28.327 1.00 79.31 198 SER A N 1
ATOM 1619 C CA . SER A 1 198 ? 2.902 1.221 -29.624 1.00 79.31 198 SER A CA 1
ATOM 1620 C C . SER A 1 198 ? 3.294 2.693 -29.490 1.00 79.31 198 SER A C 1
ATOM 1622 O O . SER A 1 198 ? 2.813 3.396 -28.601 1.00 79.31 198 SER A O 1
ATOM 1624 N N . ASP A 1 199 ? 4.084 3.191 -30.441 1.00 71.31 199 ASP A N 1
ATOM 1625 C CA . ASP A 1 199 ? 4.513 4.590 -30.516 1.00 71.31 199 ASP A CA 1
ATOM 1626 C C . ASP A 1 199 ? 4.125 5.173 -31.882 1.00 71.31 199 ASP A C 1
ATOM 1628 O O . ASP A 1 199 ? 4.494 4.637 -32.926 1.00 71.31 199 ASP A O 1
ATOM 1632 N N . ARG A 1 200 ? 3.402 6.303 -31.879 1.00 67.19 200 ARG A N 1
ATOM 1633 C CA . ARG A 1 200 ? 2.929 6.972 -33.104 1.00 67.19 200 ARG A CA 1
ATOM 1634 C C . ARG A 1 200 ? 4.069 7.351 -34.050 1.00 67.19 200 ARG A C 1
ATOM 1636 O O . ARG A 1 200 ? 3.835 7.434 -35.249 1.00 67.19 200 ARG A O 1
ATOM 1643 N N . GLN A 1 201 ? 5.275 7.585 -33.530 1.00 68.44 201 GLN A N 1
ATOM 1644 C CA . GLN A 1 201 ? 6.433 7.956 -34.348 1.00 68.44 201 GLN A CA 1
ATOM 1645 C C . GLN A 1 201 ? 7.209 6.752 -34.895 1.00 68.44 201 GLN A C 1
ATOM 1647 O O . GLN A 1 201 ? 7.920 6.891 -35.885 1.00 68.44 201 GLN A O 1
ATOM 1652 N N . ARG A 1 202 ? 7.105 5.580 -34.254 1.00 69.12 202 ARG A N 1
ATOM 1653 C CA . ARG A 1 202 ? 7.929 4.394 -34.567 1.00 69.12 202 ARG A CA 1
ATOM 1654 C C . ARG A 1 202 ? 7.138 3.231 -35.168 1.00 69.12 202 ARG A C 1
ATOM 1656 O O . ARG A 1 202 ? 7.729 2.196 -35.462 1.00 69.12 202 ARG A O 1
ATOM 1663 N N . GLY A 1 203 ? 5.832 3.410 -35.356 1.00 75.25 203 GLY A N 1
ATOM 1664 C CA . GLY A 1 203 ? 4.929 2.422 -35.938 1.00 75.25 203 GLY A CA 1
ATOM 1665 C C . GLY A 1 203 ? 4.078 1.686 -34.902 1.00 75.25 203 GLY A C 1
ATOM 1666 O O . GLY A 1 203 ? 4.357 1.677 -33.698 1.00 75.25 203 GLY A O 1
ATOM 1667 N N . GLU A 1 204 ? 3.006 1.068 -35.391 1.00 83.62 204 GLU A N 1
ATOM 1668 C CA . GLU A 1 204 ? 2.079 0.287 -34.573 1.00 83.62 204 GLU A CA 1
ATOM 1669 C C . GLU A 1 204 ? 2.669 -1.089 -34.241 1.00 83.62 204 GLU A C 1
ATOM 1671 O O . GLU A 1 204 ? 3.247 -1.764 -35.094 1.00 83.62 204 GLU A O 1
ATOM 1676 N N . ARG A 1 205 ? 2.536 -1.504 -32.979 1.00 87.62 205 ARG A N 1
ATOM 1677 C CA . ARG A 1 205 ? 2.935 -2.829 -32.490 1.00 87.62 205 ARG A CA 1
ATOM 1678 C C . ARG A 1 205 ? 1.690 -3.681 -32.229 1.00 87.62 205 ARG A C 1
ATOM 1680 O O . ARG A 1 205 ? 0.681 -3.134 -31.778 1.00 87.62 205 ARG A O 1
ATOM 1687 N N . PRO A 1 206 ? 1.755 -5.006 -32.452 1.00 91.00 206 PRO A N 1
ATOM 1688 C CA . PRO A 1 206 ? 0.653 -5.895 -32.107 1.00 91.00 206 PRO A CA 1
ATOM 1689 C C . PRO A 1 206 ? 0.389 -5.871 -30.596 1.00 91.00 206 PRO A C 1
ATOM 1691 O O . PRO A 1 206 ? 1.311 -5.718 -29.792 1.00 91.00 206 PRO A O 1
ATOM 1694 N N . ILE A 1 207 ? -0.876 -6.047 -30.217 1.00 91.12 207 ILE A N 1
ATOM 1695 C CA . ILE A 1 207 ? -1.282 -6.191 -28.816 1.00 91.12 207 ILE A CA 1
ATOM 1696 C C . ILE A 1 207 ? -0.856 -7.577 -28.326 1.00 91.12 207 ILE A C 1
ATOM 1698 O O . ILE A 1 207 ? -1.176 -8.579 -28.969 1.00 91.12 207 ILE A O 1
ATOM 1702 N N . LEU A 1 208 ? -0.169 -7.642 -27.181 1.00 94.50 208 LEU A N 1
ATOM 1703 C CA . LEU A 1 208 ? 0.210 -8.915 -26.560 1.00 94.50 208 LEU A CA 1
ATOM 1704 C C . LEU A 1 208 ? -0.786 -9.285 -25.448 1.00 94.50 208 LEU A C 1
ATOM 1706 O O . LEU A 1 208 ? -0.988 -8.532 -24.490 1.00 94.50 208 LEU A O 1
ATOM 1710 N N . GLY A 1 209 ? -1.383 -10.470 -25.575 1.00 95.00 209 GLY A N 1
ATOM 1711 C CA . GLY A 1 209 ? -2.402 -11.031 -24.689 1.00 95.00 209 GLY A CA 1
ATOM 1712 C C . GLY A 1 209 ? -3.823 -10.951 -25.266 1.00 95.00 209 GLY A C 1
ATOM 1713 O O . GLY A 1 209 ? -4.155 -10.060 -26.036 1.00 95.00 209 GLY A O 1
ATOM 1714 N N . GLY A 1 210 ? -4.685 -11.903 -24.887 1.00 92.62 210 GLY A N 1
ATOM 1715 C CA . GLY A 1 210 ? -6.107 -11.924 -25.285 1.00 92.62 210 GLY A CA 1
ATOM 1716 C C . GLY A 1 210 ? -6.393 -12.534 -26.654 1.00 92.62 210 GLY A C 1
ATOM 1717 O O . GLY A 1 210 ? -7.550 -12.769 -26.981 1.00 92.62 210 GLY A O 1
ATOM 1718 N N . SER A 1 211 ? -5.346 -12.846 -27.415 1.00 94.44 211 SER A N 1
ATOM 1719 C CA . SER A 1 211 ? -5.414 -13.562 -28.684 1.00 94.44 211 SER A CA 1
ATOM 1720 C C . SER A 1 211 ? -4.613 -14.857 -28.606 1.00 94.44 211 SER A C 1
ATOM 1722 O O . SER A 1 211 ? -3.586 -14.919 -27.930 1.00 94.44 211 SER A O 1
ATOM 1724 N N . ILE A 1 212 ? -5.058 -15.871 -29.350 1.00 95.50 212 ILE A N 1
ATOM 1725 C CA . ILE A 1 212 ? -4.318 -17.124 -29.554 1.00 95.50 212 ILE A CA 1
ATOM 1726 C C . ILE A 1 212 ? -3.008 -16.911 -30.321 1.00 95.50 212 ILE A C 1
ATOM 1728 O O . ILE A 1 212 ? -2.073 -17.685 -30.155 1.00 95.50 212 ILE A O 1
ATOM 1732 N N . HIS A 1 213 ? -2.930 -15.862 -31.148 1.00 96.25 213 HIS A N 1
ATOM 1733 C CA . HIS A 1 213 ? -1.752 -15.575 -31.970 1.00 96.25 213 HIS A CA 1
ATOM 1734 C C . HIS A 1 213 ? -0.642 -14.883 -31.173 1.00 96.25 213 HIS A C 1
ATOM 1736 O O . HIS A 1 213 ? 0.532 -15.046 -31.486 1.00 96.25 213 HIS A O 1
ATOM 1742 N N . TYR A 1 214 ? -1.015 -14.139 -30.128 1.00 94.75 214 TYR A N 1
ATOM 1743 C CA . TYR A 1 214 ? -0.087 -13.429 -29.249 1.00 94.75 214 TYR A CA 1
ATOM 1744 C C . TYR A 1 214 ? -0.461 -13.672 -27.781 1.00 94.75 214 TYR A C 1
ATOM 1746 O O . TYR A 1 214 ? -0.893 -12.740 -27.095 1.00 94.75 214 TYR A O 1
ATOM 1754 N N . PRO A 1 215 ? -0.355 -14.915 -27.274 1.00 96.38 215 PRO A N 1
ATOM 1755 C CA . PRO A 1 215 ? -0.619 -15.191 -25.872 1.00 96.38 215 PRO A CA 1
ATOM 1756 C C . PRO A 1 215 ? 0.448 -14.505 -25.014 1.00 96.38 215 PRO A C 1
ATOM 1758 O O . PRO A 1 215 ? 1.643 -14.599 -25.287 1.00 96.38 215 PRO A O 1
ATOM 1761 N N . TYR A 1 216 ? 0.017 -13.792 -23.975 1.00 96.38 216 TYR A N 1
ATOM 1762 C CA . TYR A 1 216 ? 0.925 -13.085 -23.077 1.00 96.38 216 TYR A CA 1
ATOM 1763 C C . TYR A 1 216 ? 0.276 -12.848 -21.706 1.00 96.38 216 TYR A C 1
ATOM 1765 O O . TYR A 1 216 ? -0.955 -12.678 -21.644 1.00 96.38 216 TYR A O 1
ATOM 1773 N N . PRO A 1 217 ? 1.066 -12.825 -20.611 1.00 96.69 217 PRO A N 1
ATOM 1774 C CA . PRO A 1 217 ? 0.585 -12.413 -19.297 1.00 96.69 217 PRO A CA 1
ATOM 1775 C C . PRO A 1 217 ? -0.095 -11.040 -19.331 1.00 96.69 217 PRO A C 1
ATOM 1777 O O . PRO A 1 217 ? 0.233 -10.183 -20.152 1.00 96.69 217 PRO A O 1
ATOM 1780 N N . ARG A 1 218 ? -1.055 -10.822 -18.430 1.00 93.50 218 ARG A N 1
ATOM 1781 C CA . ARG A 1 218 ? -1.645 -9.493 -18.223 1.00 93.50 218 ARG A CA 1
ATOM 1782 C C . ARG A 1 218 ? -0.669 -8.598 -17.468 1.00 93.50 218 ARG A C 1
ATOM 1784 O O . ARG A 1 218 ? 0.111 -9.086 -16.652 1.00 93.50 218 ARG A O 1
ATOM 1791 N N . ARG A 1 219 ? -0.769 -7.294 -17.700 1.00 89.88 219 ARG A N 1
ATOM 1792 C CA . ARG A 1 219 ? -0.126 -6.266 -16.875 1.00 89.88 219 ARG A CA 1
ATOM 1793 C C . ARG A 1 219 ? -1.140 -5.629 -15.930 1.00 89.88 219 ARG A C 1
ATOM 1795 O O . ARG A 1 219 ? -2.346 -5.799 -16.104 1.00 89.88 219 ARG A O 1
ATOM 1802 N N . GLY A 1 220 ? -0.640 -4.855 -14.969 1.00 86.94 220 GLY A N 1
ATOM 1803 C CA . GLY A 1 220 ? -1.477 -3.913 -14.235 1.00 86.94 220 GLY A CA 1
ATOM 1804 C C . GLY A 1 220 ? -2.078 -2.892 -15.199 1.00 86.94 220 GLY A C 1
ATOM 1805 O O . GLY A 1 220 ? -1.375 -2.370 -16.073 1.00 86.94 220 GLY A O 1
ATOM 1806 N N . LYS A 1 221 ? -3.377 -2.641 -15.065 1.00 85.06 221 LYS A N 1
ATOM 1807 C CA . LYS A 1 221 ? -4.099 -1.644 -15.850 1.00 85.06 221 LYS A CA 1
ATOM 1808 C C . LYS A 1 221 ? -3.553 -0.256 -15.547 1.00 85.06 221 LYS A C 1
ATOM 1810 O O . LYS A 1 221 ? -3.366 0.120 -14.395 1.00 85.06 221 LYS A O 1
ATOM 1815 N N . THR A 1 222 ? -3.302 0.501 -16.601 1.00 77.19 222 THR A N 1
ATOM 1816 C CA . THR A 1 222 ? -2.763 1.861 -16.544 1.00 77.19 222 THR A CA 1
ATOM 1817 C C . THR A 1 222 ? -3.586 2.745 -17.470 1.00 77.19 222 THR A C 1
ATOM 1819 O O . THR A 1 222 ? -4.303 2.251 -18.343 1.00 77.19 222 THR A O 1
ATOM 1822 N N . GLU A 1 223 ? -3.496 4.065 -17.308 1.00 72.06 223 GLU A N 1
ATOM 1823 C CA . GLU A 1 223 ? -3.953 4.941 -18.379 1.00 72.06 223 GLU A CA 1
ATOM 1824 C C . GLU A 1 223 ? -3.085 4.697 -19.618 1.00 72.06 223 GLU A C 1
ATOM 1826 O O . GLU A 1 223 ? -1.860 4.624 -19.512 1.00 72.06 223 GLU A O 1
ATOM 1831 N N . ASN A 1 224 ? -3.709 4.623 -20.797 1.00 61.88 224 ASN A N 1
ATOM 1832 C CA . ASN A 1 224 ? -3.032 4.534 -22.094 1.00 61.88 224 ASN A CA 1
ATOM 1833 C C . ASN A 1 224 ? -2.296 5.848 -22.435 1.00 61.88 224 ASN A C 1
ATOM 1835 O O . ASN A 1 224 ? -2.599 6.528 -23.421 1.00 61.88 224 ASN A O 1
ATOM 1839 N N . VAL A 1 225 ? -1.321 6.238 -21.614 1.00 56.47 225 VAL A N 1
ATOM 1840 C CA . VAL A 1 225 ? -0.439 7.379 -21.854 1.00 56.47 225 VAL A CA 1
ATOM 1841 C C . VAL A 1 225 ? 0.683 6.905 -22.771 1.00 56.47 225 VAL A C 1
ATOM 1843 O O . VAL A 1 225 ? 1.773 6.540 -22.334 1.00 56.47 225 VAL A O 1
ATOM 1846 N N . LYS A 1 226 ? 0.395 6.883 -24.074 1.00 53.62 226 LYS A N 1
ATOM 1847 C CA . LYS A 1 226 ? 1.382 6.553 -25.108 1.00 53.62 226 LYS A CA 1
ATOM 1848 C C . LYS A 1 226 ? 2.586 7.502 -25.001 1.00 53.62 226 LYS A C 1
ATOM 1850 O O . LYS A 1 226 ? 2.411 8.719 -25.041 1.00 53.62 226 LYS A O 1
ATOM 1855 N N . GLY A 1 227 ? 3.796 6.947 -24.917 1.00 48.06 227 GLY A N 1
ATOM 1856 C CA . GLY A 1 227 ? 5.034 7.674 -25.224 1.00 48.06 227 GLY A CA 1
ATOM 1857 C C . GLY A 1 227 ? 5.807 8.329 -24.072 1.00 48.06 227 GLY A C 1
ATOM 1858 O O . GLY A 1 227 ? 6.694 9.125 -24.360 1.00 48.06 227 GLY A O 1
ATOM 1859 N N . MET A 1 228 ? 5.553 8.018 -22.794 1.00 46.44 228 MET A N 1
ATOM 1860 C CA . MET A 1 228 ? 6.347 8.606 -21.699 1.00 46.44 228 MET A CA 1
ATOM 1861 C C . MET A 1 228 ? 6.814 7.553 -20.686 1.00 46.44 228 MET A C 1
ATOM 1863 O O . MET A 1 228 ? 6.139 7.272 -19.698 1.00 46.44 228 MET A O 1
ATOM 1867 N N . MET A 1 229 ? 8.022 7.022 -20.905 1.00 44.81 229 MET A N 1
ATOM 1868 C CA . MET A 1 229 ? 8.693 6.008 -20.068 1.00 44.81 229 MET A CA 1
ATOM 1869 C C . MET A 1 229 ? 8.806 6.394 -18.577 1.00 44.81 229 MET A C 1
ATOM 1871 O O . MET A 1 229 ? 8.991 5.537 -17.726 1.00 44.81 229 MET A O 1
ATOM 1875 N N . PHE A 1 230 ? 8.652 7.679 -18.250 1.00 45.88 230 PHE A N 1
ATOM 1876 C CA . PHE A 1 230 ? 8.843 8.231 -16.907 1.00 45.88 230 PHE A CA 1
ATOM 1877 C C . PHE A 1 230 ? 7.554 8.663 -16.199 1.00 45.88 230 PHE A C 1
ATOM 1879 O O . PHE A 1 230 ? 7.609 9.148 -15.074 1.00 45.88 230 PHE A O 1
ATOM 1886 N N . LYS A 1 231 ? 6.383 8.497 -16.830 1.00 53.81 231 LYS A N 1
ATOM 1887 C CA . LYS A 1 231 ? 5.088 8.775 -16.179 1.00 53.81 231 LYS A CA 1
ATOM 1888 C C . LYS A 1 231 ? 4.466 7.534 -15.525 1.00 53.81 231 LYS A C 1
ATOM 1890 O O . LYS A 1 231 ? 3.395 7.635 -14.926 1.00 53.81 231 LYS A O 1
ATOM 1895 N N . ILE A 1 232 ? 5.152 6.393 -15.627 1.00 52.91 232 ILE A N 1
ATOM 1896 C CA . ILE A 1 232 ? 4.705 5.072 -15.166 1.00 52.91 232 ILE A CA 1
ATOM 1897 C C . ILE A 1 232 ? 4.358 5.094 -13.671 1.00 52.91 232 ILE A C 1
ATOM 1899 O O . ILE A 1 232 ? 3.328 4.546 -13.286 1.00 52.91 232 ILE A O 1
ATOM 1903 N N . ASP A 1 233 ? 5.125 5.820 -12.851 1.00 60.03 233 ASP A N 1
ATOM 1904 C CA . ASP A 1 233 ? 4.894 5.871 -11.402 1.00 60.03 233 ASP A CA 1
ATOM 1905 C C . ASP A 1 233 ? 3.503 6.404 -11.043 1.00 60.03 233 ASP A C 1
ATOM 1907 O O . ASP A 1 233 ? 2.879 5.913 -10.109 1.00 60.03 233 ASP A O 1
ATOM 1911 N N . SER A 1 234 ? 2.955 7.350 -11.813 1.00 61.78 234 SER A N 1
ATOM 1912 C CA . SER A 1 234 ? 1.635 7.931 -11.521 1.00 61.78 234 SER A CA 1
ATOM 1913 C C . SER A 1 234 ? 0.459 6.967 -11.732 1.00 61.78 234 SER A C 1
ATOM 1915 O O . SER A 1 234 ? -0.604 7.186 -11.154 1.00 61.78 234 SER A O 1
ATOM 1917 N N . CYS A 1 235 ? 0.651 5.906 -12.526 1.00 70.12 235 CYS A N 1
ATOM 1918 C CA . CYS A 1 235 ? -0.392 4.941 -12.894 1.00 70.12 235 CYS A CA 1
ATOM 1919 C C . CYS A 1 235 ? -0.363 3.655 -12.055 1.00 70.12 235 CYS A C 1
ATOM 1921 O O . CYS A 1 235 ? -1.231 2.804 -12.217 1.00 70.12 235 CYS A O 1
ATOM 1923 N N . ILE A 1 236 ? 0.631 3.506 -11.181 1.00 81.62 236 ILE A N 1
ATOM 1924 C CA . ILE A 1 236 ? 0.770 2.374 -10.263 1.00 81.62 236 ILE A CA 1
ATOM 1925 C C . ILE A 1 236 ? 0.156 2.769 -8.908 1.00 81.62 236 ILE A C 1
ATOM 1927 O O . ILE A 1 236 ? 0.331 3.926 -8.502 1.00 81.62 236 ILE A O 1
ATOM 1931 N N . PRO A 1 237 ? -0.536 1.862 -8.187 1.00 88.25 237 PRO A N 1
ATOM 1932 C CA . PRO A 1 237 ? -0.999 2.121 -6.826 1.00 88.25 237 PRO A CA 1
ATOM 1933 C C . PRO A 1 237 ? 0.106 2.707 -5.925 1.00 88.25 237 PRO A C 1
ATOM 1935 O O . PRO A 1 237 ? 1.238 2.229 -5.975 1.00 88.25 237 PRO A O 1
ATOM 1938 N N . PRO A 1 238 ? -0.187 3.730 -5.095 1.00 88.12 238 PRO A N 1
ATOM 1939 C CA . PRO A 1 238 ? 0.810 4.457 -4.304 1.00 88.12 238 PRO A CA 1
ATOM 1940 C C . PRO A 1 238 ? 1.781 3.586 -3.509 1.00 88.12 238 PRO A C 1
ATOM 1942 O O . PRO A 1 238 ? 2.948 3.943 -3.373 1.00 88.12 238 PRO A O 1
ATOM 1945 N N . ASP A 1 239 ? 1.275 2.479 -2.972 1.00 91.00 239 ASP A N 1
ATOM 1946 C CA . ASP A 1 239 ? 1.999 1.601 -2.055 1.00 91.00 239 ASP A CA 1
ATOM 1947 C C . ASP A 1 239 ? 2.980 0.661 -2.792 1.00 91.00 239 ASP A C 1
ATOM 1949 O O . ASP A 1 239 ? 3.911 0.155 -2.177 1.00 91.00 239 ASP A O 1
ATOM 1953 N N . GLU A 1 240 ? 2.843 0.501 -4.115 1.00 89.69 240 GLU A N 1
ATOM 1954 C CA . GLU A 1 240 ? 3.742 -0.301 -4.970 1.00 89.69 240 GLU A CA 1
ATOM 1955 C C . GLU A 1 240 ? 4.864 0.532 -5.612 1.00 89.69 240 GLU A C 1
ATOM 1957 O O . GLU A 1 240 ? 5.753 0.010 -6.291 1.00 89.69 240 GLU A O 1
ATOM 1962 N N . ARG A 1 241 ? 4.811 1.859 -5.458 1.00 85.06 241 ARG A N 1
ATOM 1963 C CA . ARG A 1 241 ? 5.793 2.762 -6.061 1.00 85.06 241 ARG A CA 1
ATOM 1964 C C . ARG A 1 241 ? 7.129 2.654 -5.349 1.00 85.06 241 ARG A C 1
ATOM 1966 O O . ARG A 1 241 ? 7.212 2.383 -4.151 1.00 85.06 241 ARG A O 1
ATOM 1973 N N . PHE A 1 242 ? 8.199 2.954 -6.078 1.00 78.56 242 PHE A N 1
ATOM 1974 C CA . PHE A 1 242 ? 9.504 3.096 -5.451 1.00 78.56 242 PHE A CA 1
ATOM 1975 C C . PHE A 1 242 ? 9.500 4.203 -4.396 1.00 78.56 242 PHE A C 1
ATOM 1977 O O . PHE A 1 242 ? 8.856 5.242 -4.541 1.00 78.56 242 PHE A O 1
ATOM 1984 N N . SER A 1 243 ? 10.279 3.989 -3.335 1.00 76.12 243 SER A N 1
ATOM 1985 C CA . SER A 1 243 ? 10.653 5.082 -2.448 1.00 76.12 243 SER A CA 1
ATOM 1986 C C . SER A 1 243 ? 11.449 6.135 -3.233 1.00 76.12 243 SER A C 1
ATOM 1988 O O . SER A 1 243 ? 12.127 5.778 -4.202 1.00 76.12 243 SER A O 1
ATOM 1990 N N . PRO A 1 244 ? 11.448 7.411 -2.805 1.00 73.56 244 PRO A N 1
ATOM 1991 C CA . PRO A 1 244 ? 12.209 8.462 -3.484 1.00 73.56 244 PRO A CA 1
ATOM 1992 C C . PRO A 1 244 ? 13.692 8.108 -3.680 1.00 73.56 244 PRO A C 1
ATOM 1994 O O . PRO A 1 244 ? 14.265 8.360 -4.736 1.00 73.56 244 PRO A O 1
ATOM 1997 N N . GLN A 1 245 ? 14.311 7.446 -2.694 1.00 71.88 245 GLN A N 1
ATOM 1998 C CA . GLN A 1 245 ? 15.704 7.001 -2.789 1.00 71.88 245 GLN A CA 1
ATOM 1999 C C . GLN A 1 245 ? 15.891 5.972 -3.913 1.00 71.88 245 GLN A C 1
ATOM 2001 O O . GLN A 1 245 ? 16.772 6.132 -4.755 1.00 71.88 245 GLN A O 1
ATOM 2006 N N . LYS A 1 246 ? 15.036 4.942 -3.961 1.00 77.56 246 LYS A N 1
ATOM 2007 C CA . LYS A 1 246 ? 15.117 3.876 -4.970 1.00 77.56 246 LYS A CA 1
ATOM 2008 C C . LYS A 1 246 ? 14.762 4.385 -6.368 1.00 77.56 246 LYS A C 1
ATOM 2010 O O . LYS A 1 246 ? 15.364 3.944 -7.342 1.00 77.56 246 LYS A O 1
ATOM 2015 N N . GLN A 1 247 ? 13.829 5.330 -6.470 1.00 74.94 247 GLN A N 1
ATOM 2016 C CA . GLN A 1 247 ? 13.488 5.998 -7.725 1.00 74.94 247 GLN A CA 1
ATOM 2017 C C . GLN A 1 247 ? 14.687 6.791 -8.268 1.00 74.94 247 GLN A C 1
ATOM 2019 O O . GLN A 1 247 ? 15.043 6.635 -9.436 1.00 74.94 247 GLN A O 1
ATOM 2024 N N . SER A 1 248 ? 15.374 7.548 -7.405 1.00 70.25 248 SER A N 1
ATOM 2025 C CA . SER A 1 248 ? 16.604 8.261 -7.766 1.00 70.25 248 SER A CA 1
ATOM 2026 C C . SER A 1 248 ? 17.717 7.298 -8.199 1.00 70.25 248 SER A C 1
ATOM 2028 O O . SER A 1 248 ? 18.365 7.514 -9.223 1.00 70.25 248 SER A O 1
ATOM 2030 N N . GLU A 1 249 ? 17.924 6.194 -7.474 1.00 75.25 249 GLU A N 1
ATOM 2031 C CA . GLU A 1 249 ? 18.886 5.154 -7.870 1.00 75.25 249 GLU A CA 1
ATOM 2032 C C . GLU A 1 249 ? 18.543 4.512 -9.218 1.00 75.25 249 GLU A C 1
ATOM 2034 O O . GLU A 1 249 ? 19.430 4.295 -10.047 1.00 75.25 249 GLU A O 1
ATOM 2039 N N . PHE A 1 250 ? 17.265 4.217 -9.459 1.00 76.00 250 PHE A N 1
ATOM 2040 C CA . PHE A 1 250 ? 16.802 3.672 -10.730 1.00 76.00 250 PHE A CA 1
ATOM 2041 C C . PHE A 1 250 ? 17.056 4.653 -11.880 1.00 76.00 250 PHE A C 1
ATOM 2043 O O . PHE A 1 250 ? 17.662 4.272 -12.884 1.00 76.00 250 PHE A O 1
ATOM 2050 N N . ALA A 1 251 ? 16.679 5.924 -11.714 1.00 70.50 251 ALA A N 1
ATOM 2051 C CA . ALA A 1 251 ? 16.924 6.972 -12.703 1.00 70.50 251 ALA A CA 1
ATOM 2052 C C . ALA A 1 251 ? 18.423 7.121 -13.016 1.00 70.50 251 ALA A C 1
ATOM 2054 O O . ALA A 1 251 ? 18.809 7.164 -14.188 1.00 70.50 251 ALA A O 1
ATOM 2055 N N . LYS A 1 252 ? 19.277 7.100 -11.981 1.00 71.19 252 LYS A N 1
ATOM 2056 C CA . LYS A 1 252 ? 20.740 7.112 -12.137 1.00 71.19 252 LYS A CA 1
ATOM 2057 C C . LYS A 1 252 ? 21.225 5.955 -13.011 1.00 71.19 252 LYS A C 1
ATOM 2059 O O . LYS A 1 252 ? 21.977 6.183 -13.957 1.00 71.19 252 LYS A O 1
ATOM 2064 N N . LYS A 1 253 ? 20.762 4.729 -12.739 1.00 71.56 253 LYS A N 1
ATOM 2065 C CA . LYS A 1 253 ? 21.142 3.527 -13.504 1.00 71.56 253 LYS A CA 1
ATOM 2066 C C . LYS A 1 253 ? 20.688 3.585 -14.965 1.00 71.56 253 LYS A C 1
ATOM 2068 O O . LYS A 1 253 ? 21.462 3.219 -15.847 1.00 71.56 253 LYS A O 1
ATOM 2073 N N . VAL A 1 254 ? 19.473 4.070 -15.238 1.00 70.00 254 VAL A N 1
ATOM 2074 C CA . VAL A 1 254 ? 18.958 4.232 -16.614 1.00 70.00 254 VAL A CA 1
ATOM 2075 C C . VAL A 1 254 ? 19.838 5.187 -17.425 1.00 70.00 254 VAL A C 1
ATOM 2077 O O . VAL A 1 254 ? 20.152 4.916 -18.587 1.00 70.00 254 VAL A O 1
ATOM 2080 N N . ILE A 1 255 ? 20.283 6.283 -16.814 1.00 65.56 255 ILE A N 1
ATOM 2081 C CA . ILE A 1 255 ? 21.163 7.255 -17.473 1.00 65.56 255 ILE A CA 1
ATOM 2082 C C . ILE A 1 255 ? 22.543 6.678 -17.712 1.00 65.56 255 ILE A C 1
ATOM 2084 O O . ILE A 1 255 ? 23.044 6.790 -18.827 1.00 65.56 255 ILE A O 1
ATOM 2088 N N . GLN A 1 256 ? 23.125 6.023 -16.705 1.00 66.19 256 GLN A N 1
ATOM 2089 C CA . GLN A 1 256 ? 24.411 5.345 -16.850 1.00 66.19 256 GLN A CA 1
ATOM 2090 C C . GLN A 1 256 ? 24.366 4.365 -18.037 1.00 66.19 256 GLN A C 1
ATOM 2092 O O . GLN A 1 256 ? 25.244 4.388 -18.895 1.00 66.19 256 GLN A O 1
ATOM 2097 N N . ALA A 1 257 ? 23.300 3.564 -18.153 1.00 65.50 257 ALA A N 1
ATOM 2098 C CA . ALA A 1 257 ? 23.121 2.632 -19.267 1.00 65.50 257 ALA A CA 1
ATOM 2099 C C . ALA A 1 257 ? 22.958 3.341 -20.627 1.00 65.50 257 ALA A C 1
ATOM 2101 O O . ALA A 1 257 ? 23.552 2.922 -21.622 1.00 65.50 257 ALA A O 1
ATOM 2102 N N . THR A 1 258 ? 22.193 4.437 -20.674 1.00 62.16 258 THR A N 1
ATOM 2103 C CA . THR A 1 258 ? 21.981 5.222 -21.904 1.00 62.16 258 THR A CA 1
ATOM 2104 C C . THR A 1 258 ? 23.279 5.875 -22.381 1.00 62.16 258 THR A C 1
ATOM 2106 O O . THR A 1 258 ? 23.595 5.820 -23.571 1.00 62.16 258 THR A O 1
ATOM 2109 N N . LEU A 1 259 ? 24.057 6.445 -21.454 1.00 58.69 259 LEU A N 1
ATOM 2110 C CA . LEU A 1 259 ? 25.360 7.047 -21.731 1.00 58.69 259 LEU A CA 1
ATOM 2111 C C . LEU A 1 259 ? 26.298 6.024 -22.382 1.00 58.69 259 LEU A C 1
ATOM 2113 O O . LEU A 1 259 ? 26.925 6.321 -23.393 1.00 58.69 259 LEU A O 1
ATOM 2117 N N . HIS A 1 260 ? 26.327 4.792 -21.874 1.00 58.81 260 HIS A N 1
ATOM 2118 C CA . HIS A 1 260 ? 27.166 3.730 -22.429 1.00 58.81 260 HIS A CA 1
ATOM 2119 C C . HIS A 1 260 ? 26.790 3.333 -23.852 1.00 58.81 260 HIS A C 1
ATOM 2121 O O . HIS A 1 260 ? 27.672 3.227 -24.707 1.00 58.81 260 HIS A O 1
ATOM 2127 N N . PHE A 1 261 ? 25.496 3.149 -24.125 1.00 56.09 261 PHE A N 1
ATOM 2128 C CA . PHE A 1 261 ? 25.037 2.819 -25.474 1.00 56.09 261 PHE A CA 1
ATOM 2129 C C . PHE A 1 261 ? 25.479 3.887 -26.480 1.00 56.09 261 PHE A C 1
ATOM 2131 O O . PHE A 1 261 ? 25.994 3.564 -27.547 1.00 56.09 261 PHE A O 1
ATOM 2138 N N . VAL A 1 262 ? 25.363 5.165 -26.119 1.00 52.69 262 VAL A N 1
ATOM 2139 C CA . VAL A 1 262 ? 25.715 6.263 -27.021 1.00 52.69 262 VAL A CA 1
ATOM 2140 C C . VAL A 1 262 ? 27.234 6.479 -27.119 1.00 52.69 262 VAL A C 1
ATOM 2142 O O . VAL A 1 262 ? 27.713 6.678 -28.230 1.00 52.69 262 VAL A O 1
ATOM 2145 N N . VAL A 1 263 ? 28.017 6.366 -26.034 1.00 52.44 263 VAL A N 1
ATOM 2146 C CA . VAL A 1 263 ? 29.502 6.408 -26.085 1.00 52.44 263 VAL A CA 1
ATOM 2147 C C . VAL A 1 263 ? 30.050 5.287 -26.968 1.00 52.44 263 VAL A C 1
ATOM 2149 O O . VAL A 1 263 ? 30.955 5.529 -27.762 1.00 52.44 263 VAL A O 1
ATOM 2152 N N . SER A 1 264 ? 29.460 4.088 -26.899 1.00 51.25 264 SER A N 1
ATOM 2153 C CA . SER A 1 264 ? 29.860 2.964 -27.755 1.00 51.25 264 SER A CA 1
ATOM 2154 C C . SER A 1 264 ? 29.598 3.198 -29.246 1.00 51.25 264 SER A C 1
ATOM 2156 O O . SER A 1 264 ? 30.297 2.630 -30.078 1.00 51.25 264 SER A O 1
ATOM 2158 N N . GLN A 1 265 ? 28.646 4.073 -29.586 1.00 48.00 265 GLN A N 1
ATOM 2159 C CA . GLN A 1 265 ? 28.412 4.519 -30.964 1.00 48.00 265 GLN A CA 1
ATOM 2160 C C . GLN A 1 265 ? 29.183 5.798 -31.325 1.00 48.00 265 GLN A C 1
ATOM 2162 O O . GLN A 1 265 ? 29.433 6.061 -32.496 1.00 48.00 265 GLN A O 1
ATOM 2167 N N . GLY A 1 266 ? 29.559 6.600 -30.325 1.00 44.88 266 GLY A N 1
ATOM 2168 C CA . GLY A 1 266 ? 30.225 7.897 -30.455 1.00 44.88 266 GLY A CA 1
ATOM 2169 C C . GLY A 1 266 ? 31.751 7.844 -30.420 1.00 44.88 266 GLY A C 1
ATOM 2170 O O . GLY A 1 266 ? 32.387 8.898 -30.368 1.00 44.88 266 GLY A O 1
ATOM 2171 N N . GLY A 1 267 ? 32.351 6.654 -30.481 1.00 43.06 267 GLY A N 1
ATOM 2172 C CA . GLY A 1 267 ? 33.791 6.441 -30.635 1.00 43.06 267 GLY A CA 1
ATOM 2173 C C . GLY A 1 267 ? 34.375 6.923 -31.971 1.00 43.06 267 GLY A C 1
ATOM 2174 O O . GLY A 1 267 ? 35.237 6.249 -32.513 1.00 43.06 267 GLY A O 1
ATOM 2175 N N . SER A 1 268 ? 33.919 8.059 -32.512 1.00 43.00 268 SER A N 1
ATOM 2176 C CA . SER A 1 268 ? 34.604 8.860 -33.535 1.00 43.00 268 SER A CA 1
ATOM 2177 C C . SER A 1 268 ? 33.803 10.131 -33.864 1.00 43.00 268 SER A C 1
ATOM 2179 O O . SER A 1 268 ? 33.142 10.213 -34.894 1.00 43.00 268 SER A O 1
ATOM 2181 N N . VAL A 1 269 ? 33.915 11.180 -33.040 1.00 40.84 269 VAL A N 1
ATOM 2182 C CA . VAL A 1 269 ? 33.587 12.557 -33.495 1.00 40.84 269 VAL A CA 1
ATOM 2183 C C . VAL A 1 269 ? 34.637 13.075 -34.500 1.00 40.84 269 VAL A C 1
ATOM 2185 O O . VAL A 1 269 ? 34.463 14.112 -35.126 1.00 40.84 269 VAL A O 1
ATOM 2188 N N . SER A 1 270 ? 35.706 12.314 -34.743 1.00 44.97 270 SER A N 1
ATOM 2189 C CA . SER A 1 270 ? 36.605 12.518 -35.876 1.00 44.97 270 SER A CA 1
ATOM 2190 C C . SER A 1 270 ? 36.944 11.177 -36.512 1.00 44.97 270 SER A C 1
ATOM 2192 O O . SER A 1 270 ? 37.864 10.489 -36.071 1.00 44.97 270 SER A O 1
ATOM 2194 N N . ARG A 1 271 ? 36.129 10.768 -37.486 1.00 37.19 271 ARG A N 1
ATOM 2195 C CA . ARG A 1 271 ? 36.496 9.944 -38.647 1.00 37.19 271 ARG A CA 1
ATOM 2196 C C . ARG A 1 271 ? 35.236 9.608 -39.428 1.00 37.19 271 ARG A C 1
ATOM 2198 O O . ARG A 1 271 ? 34.218 9.284 -38.831 1.00 37.19 271 ARG A O 1
ATOM 2205 N N . GLU A 1 272 ? 35.328 9.668 -40.750 1.00 42.25 272 GLU A N 1
ATOM 2206 C CA . GLU A 1 272 ? 34.412 8.990 -41.667 1.00 42.25 272 GLU A CA 1
ATOM 2207 C C . GLU A 1 272 ? 34.138 7.576 -41.129 1.00 42.25 272 GLU A C 1
ATOM 2209 O O . GLU A 1 272 ? 35.043 6.748 -40.996 1.00 42.25 272 GLU A O 1
ATOM 2214 N N . VAL A 1 273 ? 32.906 7.358 -40.669 1.00 41.09 273 VAL A N 1
ATOM 2215 C CA . VAL A 1 273 ? 32.571 6.249 -39.778 1.00 41.09 273 VAL A CA 1
ATOM 2216 C C . VAL A 1 273 ? 32.368 4.983 -40.602 1.00 41.09 273 VAL A C 1
ATOM 2218 O O . VAL A 1 273 ? 31.317 4.769 -41.203 1.00 41.09 273 VAL A O 1
ATOM 2221 N N . THR A 1 274 ? 33.340 4.075 -40.576 1.00 44.84 274 THR A N 1
ATOM 2222 C CA . THR A 1 274 ? 32.997 2.653 -40.656 1.00 44.84 274 THR A CA 1
ATOM 2223 C C . THR A 1 274 ? 32.279 2.314 -39.348 1.00 44.84 274 THR A C 1
ATOM 2225 O O . THR A 1 274 ? 32.927 2.289 -38.306 1.00 44.84 274 THR A O 1
ATOM 2228 N N . ASN A 1 275 ? 30.957 2.106 -39.385 1.00 57.22 275 ASN A N 1
ATOM 2229 C CA . ASN A 1 275 ? 30.075 1.807 -38.235 1.00 57.22 275 ASN A CA 1
ATOM 2230 C C . ASN A 1 275 ? 30.363 0.439 -37.561 1.00 57.22 275 ASN A C 1
ATOM 2232 O O . ASN A 1 275 ? 29.442 -0.266 -37.153 1.00 57.22 275 ASN A O 1
ATOM 2236 N N . GLN A 1 276 ? 31.619 -0.004 -37.514 1.00 65.31 276 GLN A N 1
ATOM 2237 C CA . GLN A 1 276 ? 32.022 -1.350 -37.120 1.00 65.31 276 GLN A CA 1
ATOM 2238 C C . GLN A 1 276 ? 33.264 -1.286 -36.230 1.00 65.31 276 GLN A C 1
ATOM 2240 O O . GLN A 1 276 ? 34.213 -0.563 -36.536 1.00 65.31 276 GLN A O 1
ATOM 2245 N N . PHE A 1 277 ? 33.268 -2.081 -35.159 1.00 71.81 277 PHE A N 1
ATOM 2246 C CA . PHE A 1 277 ? 34.467 -2.322 -34.361 1.00 71.81 277 PHE A CA 1
ATOM 2247 C C . PHE A 1 277 ? 35.509 -3.058 -35.208 1.00 71.81 277 PHE A C 1
ATOM 2249 O O . PHE A 1 277 ? 35.194 -4.068 -35.841 1.00 71.81 277 PHE A O 1
ATOM 2256 N N . LYS A 1 278 ? 36.757 -2.586 -35.199 1.00 79.38 278 LYS A N 1
ATOM 2257 C CA . LYS A 1 278 ? 37.873 -3.202 -35.935 1.00 79.38 278 LYS A CA 1
ATOM 2258 C C . LYS A 1 278 ? 38.604 -4.261 -35.112 1.00 79.38 278 LYS A C 1
ATOM 2260 O O . LYS A 1 278 ? 39.386 -5.026 -35.671 1.00 79.38 278 LYS A O 1
ATOM 2265 N N . SER A 1 279 ? 38.375 -4.328 -33.795 1.00 80.31 279 SER A N 1
ATOM 2266 C CA . SER A 1 279 ? 38.944 -5.373 -32.931 1.00 80.31 279 SER A CA 1
ATOM 2267 C C . SER A 1 279 ? 38.180 -5.570 -31.614 1.00 80.31 279 SER A C 1
ATOM 2269 O O . SER A 1 279 ? 37.502 -4.666 -31.128 1.00 80.31 279 SER A O 1
ATOM 2271 N N . PHE A 1 280 ? 38.358 -6.732 -30.972 1.00 78.12 280 PHE A N 1
ATOM 2272 C CA . PHE A 1 280 ? 37.863 -6.980 -29.607 1.00 78.12 280 PHE A CA 1
ATOM 2273 C C . PHE A 1 280 ? 38.463 -6.022 -28.568 1.00 78.12 280 PHE A C 1
ATOM 2275 O O . PHE A 1 280 ? 37.822 -5.730 -27.558 1.00 78.12 280 PHE A O 1
ATOM 2282 N N . ASN A 1 281 ? 39.668 -5.498 -28.818 1.00 77.81 281 ASN A N 1
ATOM 2283 C CA . ASN A 1 281 ? 40.279 -4.496 -27.949 1.00 77.81 281 ASN A CA 1
ATOM 2284 C C . ASN A 1 281 ? 39.482 -3.188 -27.952 1.00 77.81 281 ASN A C 1
ATOM 2286 O O . ASN A 1 281 ? 39.314 -2.611 -26.885 1.00 77.81 281 ASN A O 1
ATOM 2290 N N . GLU A 1 282 ? 38.915 -2.766 -29.085 1.00 73.94 282 GLU A N 1
ATOM 2291 C CA . GLU A 1 282 ? 38.051 -1.574 -29.135 1.00 73.94 282 GLU A CA 1
ATOM 2292 C C . GLU A 1 282 ? 36.788 -1.752 -28.274 1.00 73.94 282 GLU A C 1
ATOM 2294 O O . GLU A 1 282 ? 36.390 -0.836 -27.559 1.00 73.94 282 GLU A O 1
ATOM 2299 N N . ILE A 1 283 ? 36.207 -2.959 -28.252 1.00 76.38 283 ILE A N 1
ATOM 2300 C CA . ILE A 1 283 ? 35.072 -3.296 -27.373 1.00 76.38 283 ILE A CA 1
ATOM 2301 C C . ILE A 1 283 ? 35.500 -3.257 -25.895 1.00 76.38 283 ILE A C 1
ATOM 2303 O O . ILE A 1 283 ? 34.772 -2.744 -25.046 1.00 76.38 283 ILE A O 1
ATOM 2307 N N . LYS A 1 284 ? 36.698 -3.762 -25.573 1.00 75.69 284 LYS A N 1
ATOM 2308 C CA . LYS A 1 284 ? 37.272 -3.732 -24.215 1.00 75.69 284 LYS A CA 1
ATOM 2309 C C . LYS A 1 284 ? 37.594 -2.305 -23.751 1.00 75.69 284 LYS A C 1
ATOM 2311 O O . LYS A 1 284 ? 37.439 -1.978 -22.570 1.00 75.69 284 LYS A O 1
ATOM 2316 N N . GLU A 1 285 ? 38.000 -1.428 -24.666 1.00 73.81 285 GLU A N 1
ATOM 2317 C CA . GLU A 1 285 ? 38.301 -0.025 -24.373 1.00 73.81 285 GLU A CA 1
ATOM 2318 C C . GLU A 1 285 ? 37.070 0.777 -23.920 1.00 73.81 285 GLU A C 1
ATOM 2320 O O . GLU A 1 285 ? 37.233 1.689 -23.105 1.00 73.81 285 GLU A O 1
ATOM 2325 N N . LEU A 1 286 ? 35.847 0.361 -24.292 1.00 70.88 286 LEU A N 1
ATOM 2326 C CA . LEU A 1 286 ? 34.586 0.933 -23.780 1.00 70.88 286 LEU A CA 1
ATOM 2327 C C . LEU A 1 286 ? 34.469 0.865 -22.246 1.00 70.88 286 LEU A C 1
ATOM 2329 O O . LEU A 1 286 ? 33.791 1.690 -21.635 1.00 70.88 286 LEU A O 1
ATOM 2333 N N . PHE A 1 287 ? 35.150 -0.098 -21.618 1.00 71.06 287 PHE A N 1
ATOM 2334 C CA . PHE A 1 287 ? 35.170 -0.301 -20.165 1.00 71.06 287 PHE A CA 1
ATOM 2335 C C . PHE A 1 287 ? 36.469 0.204 -19.509 1.00 71.06 287 PHE A C 1
ATOM 2337 O O . PHE A 1 287 ? 36.581 0.230 -18.285 1.00 71.06 287 PHE A O 1
ATOM 2344 N N . SER A 1 288 ? 37.455 0.636 -20.307 1.00 66.25 288 SER A N 1
ATOM 2345 C CA . SER A 1 288 ? 38.816 0.969 -19.846 1.00 66.25 288 SER A CA 1
ATOM 2346 C C . SER A 1 288 ? 38.990 2.434 -19.403 1.00 66.25 288 SER A C 1
ATOM 2348 O O . SER A 1 288 ? 40.034 2.802 -18.866 1.00 66.25 288 SER A O 1
ATOM 2350 N N . GLY A 1 289 ? 37.965 3.281 -19.571 1.00 57.38 289 GLY A N 1
ATOM 2351 C CA . GLY A 1 289 ? 37.898 4.625 -18.979 1.00 57.38 289 GLY A CA 1
ATOM 2352 C C . GLY A 1 289 ? 38.662 5.742 -19.707 1.00 57.38 289 GLY A C 1
ATOM 2353 O O . GLY A 1 289 ? 38.907 6.785 -19.097 1.00 57.38 289 GLY A O 1
ATOM 2354 N N . LYS A 1 290 ? 39.040 5.567 -20.983 1.00 55.41 290 LYS A N 1
ATOM 2355 C CA . LYS A 1 290 ? 39.606 6.658 -21.801 1.00 55.41 290 LYS A CA 1
ATOM 2356 C C . LYS A 1 290 ? 38.498 7.666 -22.145 1.00 55.41 290 LYS A C 1
ATOM 2358 O O . LYS A 1 290 ? 37.568 7.347 -22.876 1.00 55.41 290 LYS A O 1
ATOM 2363 N N . LYS A 1 291 ? 38.583 8.870 -21.570 1.00 53.00 291 LYS A N 1
ATOM 2364 C CA . LYS A 1 291 ? 37.582 9.943 -21.684 1.00 53.00 291 LYS A CA 1
ATOM 2365 C C . LYS A 1 291 ? 37.717 10.689 -23.012 1.00 53.00 291 LYS A C 1
ATOM 2367 O O . LYS A 1 291 ? 38.783 11.229 -23.296 1.00 53.00 291 LYS A O 1
ATOM 2372 N N . SER A 1 292 ? 36.634 10.821 -23.771 1.00 52.91 292 SER A N 1
ATOM 2373 C CA . SER A 1 292 ? 36.520 11.830 -24.832 1.00 52.91 292 SER A CA 1
ATOM 2374 C C . SER A 1 292 ? 35.581 12.944 -24.358 1.00 52.91 292 SER A C 1
ATOM 2376 O O . SER A 1 292 ? 34.364 12.803 -24.440 1.00 52.91 292 SER A O 1
ATOM 2378 N N . GLN A 1 293 ? 36.135 14.051 -23.850 1.00 49.44 293 GLN A N 1
ATOM 2379 C CA . GLN A 1 293 ? 35.373 15.159 -23.240 1.00 49.44 293 GLN A CA 1
ATOM 2380 C C . GLN A 1 293 ? 34.254 15.728 -24.139 1.00 49.44 293 GLN A C 1
ATOM 2382 O O . GLN A 1 293 ? 33.175 16.035 -23.646 1.00 49.44 293 GLN A O 1
ATOM 2387 N N . GLY A 1 294 ? 34.455 15.805 -25.462 1.00 52.56 294 GLY A N 1
ATOM 2388 C CA . GLY A 1 294 ? 33.439 16.338 -26.389 1.00 52.56 294 GLY A CA 1
ATOM 2389 C C . GLY A 1 294 ? 32.189 15.461 -26.554 1.00 52.56 294 GLY A C 1
ATOM 2390 O O . GLY A 1 294 ? 31.135 15.937 -26.968 1.00 52.56 294 GLY A O 1
ATOM 2391 N N . VAL A 1 295 ? 32.291 14.179 -26.206 1.00 54.72 295 VAL A N 1
ATOM 2392 C CA . VAL A 1 295 ? 31.219 13.182 -26.323 1.00 54.72 295 VAL A CA 1
ATOM 2393 C C . VAL A 1 295 ? 30.298 13.256 -25.094 1.00 54.72 295 VAL A C 1
ATOM 2395 O O . VAL A 1 295 ? 29.083 13.145 -25.232 1.00 54.72 295 VAL A O 1
ATOM 2398 N N . GLU A 1 296 ? 30.844 13.569 -23.913 1.00 55.31 296 GLU A N 1
ATOM 2399 C CA . GLU A 1 296 ? 30.079 13.780 -22.672 1.00 55.31 296 GLU A CA 1
ATOM 2400 C C . GLU A 1 296 ? 29.182 15.033 -22.747 1.00 55.31 296 GLU A C 1
ATOM 2402 O O . GLU A 1 296 ? 27.998 14.971 -22.412 1.00 55.31 296 GLU A O 1
ATOM 2407 N N . GLU A 1 297 ? 29.702 16.158 -23.247 1.00 57.62 297 GLU A N 1
ATOM 2408 C CA . GLU A 1 297 ? 28.976 17.439 -23.275 1.00 57.62 297 GLU A CA 1
ATOM 2409 C C . GLU A 1 297 ? 27.808 17.453 -24.281 1.00 57.62 297 GLU A C 1
ATOM 2411 O O . GLU A 1 297 ? 26.717 17.949 -23.980 1.00 57.62 297 GLU A O 1
ATOM 2416 N N . TRP A 1 298 ? 27.986 16.844 -25.460 1.00 59.38 298 TRP A N 1
ATOM 2417 C CA . TRP A 1 298 ? 26.897 16.638 -26.423 1.00 59.38 298 TRP A CA 1
ATOM 2418 C C . TRP A 1 298 ? 25.798 15.716 -25.866 1.00 59.38 298 TRP A C 1
ATOM 2420 O O . TRP A 1 298 ? 24.609 15.933 -26.118 1.00 59.38 298 TRP A O 1
ATOM 2430 N N . MET A 1 299 ? 26.168 14.710 -25.068 1.00 57.16 299 MET A N 1
ATOM 2431 C CA . MET A 1 299 ? 25.212 13.764 -24.490 1.00 57.16 299 MET A CA 1
ATOM 2432 C C . MET A 1 299 ? 24.396 14.334 -23.345 1.00 57.16 299 MET A C 1
ATOM 2434 O O . MET A 1 299 ? 23.198 14.057 -23.292 1.00 57.16 299 MET A O 1
ATOM 2438 N N . ILE A 1 300 ? 24.995 15.149 -22.473 1.00 63.00 300 ILE A N 1
ATOM 2439 C CA . ILE A 1 300 ? 24.244 15.859 -21.428 1.00 63.00 300 ILE A CA 1
ATOM 2440 C C . ILE A 1 300 ? 23.143 16.702 -22.083 1.00 63.00 300 ILE A C 1
ATOM 2442 O O . ILE A 1 300 ? 21.979 16.560 -21.718 1.00 63.00 300 ILE A O 1
ATOM 2446 N N . LYS A 1 301 ? 23.466 17.449 -23.148 1.00 64.25 301 LYS A N 1
ATOM 2447 C CA . LYS A 1 301 ? 22.473 18.226 -23.914 1.00 64.25 301 LYS A CA 1
ATOM 2448 C C . LYS A 1 301 ? 21.372 17.357 -24.535 1.00 64.25 301 LYS A C 1
ATOM 2450 O O . LYS A 1 301 ? 20.210 17.758 -24.561 1.00 64.25 301 LYS A O 1
ATOM 2455 N N . LYS A 1 302 ? 21.703 16.158 -25.030 1.00 61.25 302 LYS A N 1
ATOM 2456 C CA . LYS A 1 302 ? 20.716 15.230 -25.615 1.00 61.25 302 LYS A CA 1
ATOM 2457 C C . LYS A 1 302 ? 19.818 14.583 -24.554 1.00 61.25 302 LYS A C 1
ATOM 2459 O O . LYS A 1 302 ? 18.629 14.398 -24.797 1.00 61.25 302 LYS A O 1
ATOM 2464 N N . LEU A 1 303 ? 20.361 14.268 -23.378 1.00 61.62 303 LEU A N 1
ATOM 2465 C CA . LEU A 1 303 ? 19.590 13.785 -22.230 1.00 61.62 303 LEU A CA 1
ATOM 2466 C C . LEU A 1 303 ? 18.661 14.881 -21.693 1.00 61.62 303 LEU A C 1
ATOM 2468 O O . LEU A 1 303 ? 17.483 14.613 -21.467 1.00 61.62 303 LEU A O 1
ATOM 2472 N N . GLU A 1 304 ? 19.148 16.118 -21.578 1.00 61.97 304 GLU A N 1
ATOM 2473 C CA . GLU A 1 304 ? 18.343 17.284 -21.189 1.00 61.97 304 GLU A CA 1
ATOM 2474 C C . GLU A 1 304 ? 17.169 17.547 -22.145 1.00 61.97 304 GLU A C 1
ATOM 2476 O O . GLU A 1 304 ? 16.098 17.966 -21.710 1.00 61.97 304 GLU A O 1
ATOM 2481 N N . ALA A 1 305 ? 17.339 17.260 -23.439 1.00 63.62 305 ALA A N 1
ATOM 2482 C CA . ALA A 1 305 ? 16.296 17.445 -24.447 1.00 63.62 305 ALA A CA 1
ATOM 2483 C C . ALA A 1 305 ? 15.177 16.384 -24.404 1.00 63.62 305 ALA A C 1
ATOM 2485 O O . ALA A 1 305 ? 14.076 16.643 -24.892 1.00 63.62 305 ALA A O 1
ATOM 2486 N N . HIS A 1 306 ? 15.442 15.192 -23.856 1.00 55.62 306 HIS A N 1
ATOM 2487 C CA . HIS A 1 306 ? 14.514 14.052 -23.907 1.00 55.62 306 HIS A CA 1
ATOM 2488 C C . HIS A 1 306 ? 14.013 13.575 -22.537 1.00 55.62 306 HIS A C 1
ATOM 2490 O O . HIS A 1 306 ? 13.048 12.809 -22.484 1.00 55.62 306 HIS A O 1
ATOM 2496 N N . LEU A 1 307 ? 14.635 14.005 -21.437 1.00 59.34 307 LEU A N 1
ATOM 2497 C CA . LEU A 1 307 ? 14.213 13.650 -20.083 1.00 59.34 307 LEU A CA 1
ATOM 2498 C C . LEU A 1 307 ? 13.278 14.709 -19.474 1.00 59.34 307 LEU A C 1
ATOM 2500 O O . LEU A 1 307 ? 13.471 15.906 -19.686 1.00 59.34 307 LEU A O 1
ATOM 2504 N N . PRO A 1 308 ? 12.285 14.295 -18.664 1.00 59.31 308 PRO A N 1
ATOM 2505 C CA . PRO A 1 308 ? 11.500 15.220 -17.852 1.00 59.31 308 PRO A CA 1
ATOM 2506 C C . PRO A 1 308 ? 12.384 16.069 -16.929 1.00 59.31 308 PRO A C 1
ATOM 2508 O O . PRO A 1 308 ? 13.366 15.584 -16.358 1.00 59.31 308 PRO A O 1
ATOM 2511 N N . LYS A 1 309 ? 12.003 17.335 -16.736 1.00 60.56 309 LYS A N 1
ATOM 2512 C CA . LYS A 1 309 ? 12.758 18.308 -15.928 1.00 60.56 309 LYS A CA 1
ATOM 2513 C C . LYS A 1 309 ? 12.894 17.887 -14.465 1.00 60.56 309 LYS A C 1
ATOM 2515 O O . LYS A 1 309 ? 13.869 18.246 -13.815 1.00 60.56 309 LYS A O 1
ATOM 2520 N N . GLU A 1 310 ? 11.930 17.133 -13.954 1.00 57.66 310 GLU A N 1
ATOM 2521 C CA . GLU A 1 310 ? 11.890 16.617 -12.586 1.00 57.66 310 GLU A CA 1
ATOM 2522 C C . GLU A 1 310 ? 13.032 15.627 -12.347 1.00 57.66 310 GLU A C 1
ATOM 2524 O O . GLU A 1 310 ? 13.771 15.751 -11.374 1.00 57.66 310 GLU A O 1
ATOM 2529 N N . ILE A 1 311 ? 13.234 14.722 -13.305 1.00 57.38 311 ILE A N 1
ATOM 2530 C CA . ILE A 1 311 ? 14.331 13.758 -13.310 1.00 57.38 311 ILE A CA 1
ATOM 2531 C C . ILE A 1 311 ? 15.652 14.518 -13.437 1.00 57.38 311 ILE A C 1
ATOM 2533 O O . ILE A 1 311 ? 16.532 14.360 -12.594 1.00 57.38 311 ILE A O 1
ATOM 2537 N N . LEU A 1 312 ? 15.765 15.440 -14.400 1.00 59.16 312 LEU A N 1
ATOM 2538 C CA . LEU A 1 312 ? 16.966 16.273 -14.573 1.00 59.16 312 LEU A CA 1
ATOM 2539 C C . LEU A 1 312 ? 17.334 17.071 -13.314 1.00 59.16 312 LEU A C 1
ATOM 2541 O O . LEU A 1 312 ? 18.515 17.242 -13.027 1.00 59.16 312 LEU A O 1
ATOM 2545 N N . LYS A 1 313 ? 16.351 17.531 -12.533 1.00 60.19 313 LYS A N 1
ATOM 2546 C CA . LYS A 1 313 ? 16.576 18.269 -11.283 1.00 60.19 313 LYS A CA 1
ATOM 2547 C C . LYS A 1 313 ? 17.136 17.384 -10.166 1.00 60.19 313 LYS A C 1
ATOM 2549 O O . LYS A 1 313 ? 18.014 17.841 -9.437 1.00 60.19 313 LYS A O 1
ATOM 2554 N N . GLU A 1 314 ? 16.676 16.138 -10.044 1.00 56.09 314 GLU A N 1
ATOM 2555 C CA . GLU A 1 314 ? 17.271 15.154 -9.122 1.00 56.09 314 GLU A CA 1
ATOM 2556 C C . GLU A 1 314 ? 18.692 14.752 -9.546 1.00 56.09 314 GLU A C 1
ATOM 2558 O O . GLU A 1 314 ? 19.539 14.426 -8.715 1.00 56.09 314 GLU A O 1
ATOM 2563 N N . ILE A 1 315 ? 18.967 14.815 -10.848 1.00 51.84 315 ILE A N 1
ATOM 2564 C CA . ILE A 1 315 ? 20.237 14.413 -11.458 1.00 51.84 315 ILE A CA 1
ATOM 2565 C C . ILE A 1 315 ? 21.263 15.540 -11.453 1.00 51.84 315 ILE A C 1
ATOM 2567 O O . ILE A 1 315 ? 22.442 15.247 -11.281 1.00 51.84 315 ILE A O 1
ATOM 2571 N N . GLY A 1 316 ? 20.853 16.802 -11.612 1.00 52.22 316 GLY A N 1
ATOM 2572 C CA . GLY A 1 316 ? 21.735 17.962 -11.790 1.00 52.22 316 GLY A CA 1
ATOM 2573 C C . GLY A 1 316 ? 22.825 18.098 -10.723 1.00 52.22 316 GLY A C 1
ATOM 2574 O O . GLY A 1 316 ? 23.924 18.558 -11.020 1.00 52.22 316 GLY A O 1
ATOM 2575 N N . GLN A 1 317 ? 22.564 17.622 -9.502 1.00 51.56 317 GLN A N 1
ATOM 2576 C CA . GLN A 1 317 ? 23.550 17.588 -8.415 1.00 51.56 317 GLN A CA 1
ATOM 2577 C C . GLN A 1 317 ? 24.603 16.474 -8.563 1.00 51.56 317 GLN A C 1
ATOM 2579 O O . GLN A 1 317 ? 25.704 16.614 -8.042 1.00 51.56 317 GLN A O 1
ATOM 2584 N N . GLY A 1 318 ? 24.299 15.401 -9.295 1.00 49.31 318 GLY A N 1
ATOM 2585 C CA . GLY A 1 318 ? 25.179 14.257 -9.535 1.00 49.31 318 GLY A CA 1
ATOM 2586 C C . GLY A 1 318 ? 25.827 14.208 -10.920 1.00 49.31 318 GLY A C 1
ATOM 2587 O O . GLY A 1 318 ? 26.613 13.296 -11.140 1.00 49.31 318 GLY A O 1
ATOM 2588 N N . ILE A 1 319 ? 25.534 15.135 -11.856 1.00 49.84 319 ILE A N 1
ATOM 2589 C CA . ILE A 1 319 ? 26.011 15.088 -13.268 1.00 49.84 319 ILE A CA 1
ATOM 2590 C C . ILE A 1 319 ? 27.541 14.916 -13.371 1.00 49.84 319 ILE A C 1
ATOM 2592 O O . ILE A 1 319 ? 28.033 14.222 -14.258 1.00 49.84 319 ILE A O 1
ATOM 2596 N N . LYS A 1 320 ? 28.297 15.454 -12.407 1.00 51.66 320 LYS A N 1
ATOM 2597 C CA . LYS A 1 320 ? 29.760 15.305 -12.336 1.00 51.66 320 LYS A CA 1
ATOM 2598 C C . LYS A 1 320 ? 30.229 13.882 -11.968 1.00 51.66 320 LYS A C 1
ATOM 2600 O O . LYS A 1 320 ? 31.298 13.472 -12.419 1.00 51.66 320 LYS A O 1
ATOM 2605 N N . ASP A 1 321 ? 29.415 13.110 -11.247 1.00 50.84 321 ASP A N 1
ATOM 2606 C CA . ASP A 1 321 ? 29.730 11.748 -10.782 1.00 50.84 321 ASP A CA 1
ATOM 2607 C C . ASP A 1 321 ? 29.338 10.643 -11.785 1.00 50.84 321 ASP A C 1
ATOM 2609 O O . ASP A 1 321 ? 29.780 9.501 -11.645 1.00 50.84 321 ASP A O 1
ATOM 2613 N N . TYR A 1 322 ? 28.563 10.949 -12.839 1.00 52.72 322 TYR A N 1
ATOM 2614 C CA . TYR A 1 322 ? 28.165 9.965 -13.873 1.00 52.72 322 TYR A CA 1
ATOM 2615 C C . TYR A 1 322 ? 29.314 9.515 -14.780 1.00 52.72 322 TYR A C 1
ATOM 2617 O O . TYR A 1 322 ? 29.146 8.607 -15.589 1.00 52.72 322 TYR A O 1
ATOM 2625 N N . THR A 1 323 ? 30.503 10.094 -14.613 1.00 51.69 323 THR A N 1
ATOM 2626 C CA . THR A 1 323 ? 31.748 9.616 -15.236 1.00 51.69 323 THR A CA 1
ATOM 2627 C C . THR A 1 323 ? 32.291 8.337 -14.577 1.00 51.69 323 THR A C 1
ATOM 2629 O O . THR A 1 323 ? 33.401 7.886 -14.879 1.00 51.69 323 THR A O 1
ATOM 2632 N N . THR A 1 324 ? 31.522 7.729 -13.666 1.00 52.25 324 THR A N 1
ATOM 2633 C CA . THR A 1 324 ? 31.857 6.467 -13.013 1.00 52.25 324 THR A CA 1
ATOM 2634 C C . THR A 1 324 ? 31.768 5.300 -13.996 1.00 52.25 324 THR A C 1
ATOM 2636 O O . THR A 1 324 ? 30.701 4.849 -14.412 1.00 52.25 324 THR A O 1
ATOM 2639 N N . LYS A 1 325 ? 32.967 4.825 -14.349 1.00 57.66 325 LYS A N 1
ATOM 2640 C CA . LYS A 1 325 ? 33.294 3.573 -15.039 1.00 57.66 325 LYS A CA 1
ATOM 2641 C C . LYS A 1 325 ? 32.279 2.474 -14.704 1.00 57.66 325 LYS A C 1
ATOM 2643 O O . LYS A 1 325 ? 32.087 2.164 -13.528 1.00 57.66 325 LYS A O 1
ATOM 2648 N N . PHE A 1 326 ? 31.688 1.829 -15.710 1.00 54.94 326 PHE A N 1
ATOM 2649 C CA . PHE A 1 326 ? 31.072 0.527 -15.457 1.00 54.94 326 PHE A CA 1
ATOM 2650 C C . PHE A 1 326 ? 32.161 -0.464 -15.044 1.00 54.94 326 PHE A C 1
ATOM 2652 O O . PHE A 1 326 ? 33.274 -0.404 -15.578 1.00 54.94 326 PHE A O 1
ATOM 2659 N N . PRO A 1 327 ? 31.864 -1.374 -14.104 1.00 66.75 327 PRO A N 1
ATOM 2660 C CA . PRO A 1 327 ? 32.791 -2.436 -13.774 1.00 66.75 327 PRO A CA 1
ATOM 2661 C C . PRO A 1 327 ? 33.060 -3.258 -15.032 1.00 66.75 327 PRO A C 1
ATOM 2663 O O . PRO A 1 327 ? 32.139 -3.558 -15.794 1.00 66.75 327 PRO A O 1
ATOM 2666 N N . MET A 1 328 ? 34.326 -3.616 -15.234 1.00 74.38 328 MET A N 1
ATOM 2667 C CA . MET A 1 328 ? 34.721 -4.571 -16.260 1.00 74.38 328 MET A CA 1
ATOM 2668 C C . MET A 1 328 ? 33.835 -5.817 -16.123 1.00 74.38 328 MET A C 1
ATOM 2670 O O . MET A 1 328 ? 33.826 -6.412 -15.039 1.00 74.38 328 MET A O 1
ATOM 2674 N N . PRO A 1 329 ? 33.067 -6.205 -17.160 1.00 77.75 329 PRO A N 1
ATOM 2675 C CA . PRO A 1 329 ? 32.246 -7.402 -17.084 1.00 77.75 329 PRO A CA 1
ATOM 2676 C C . PRO A 1 329 ? 33.095 -8.598 -16.662 1.00 77.75 329 PRO A C 1
ATOM 2678 O O . PRO A 1 329 ? 34.191 -8.802 -17.184 1.00 77.75 329 PRO A O 1
ATOM 2681 N N . GLN A 1 330 ? 32.575 -9.406 -15.738 1.00 79.00 330 GLN A N 1
ATOM 2682 C CA . GLN A 1 330 ? 33.281 -10.588 -15.227 1.00 79.00 330 GLN A CA 1
ATOM 2683 C C . GLN A 1 330 ? 33.672 -11.552 -16.354 1.00 79.00 330 GLN A C 1
ATOM 2685 O O . GLN A 1 330 ? 34.687 -12.231 -16.267 1.00 79.00 330 GLN A O 1
ATOM 2690 N N . LEU A 1 331 ? 32.918 -11.527 -17.456 1.00 76.69 331 LEU A N 1
ATOM 2691 C CA . LEU A 1 331 ? 33.195 -12.251 -18.691 1.00 76.69 331 LEU A CA 1
ATOM 2692 C C . LEU A 1 331 ? 34.589 -11.969 -19.295 1.00 76.69 331 LEU A C 1
ATOM 2694 O O . LEU A 1 331 ? 35.142 -12.816 -19.995 1.00 76.69 331 LEU A O 1
ATOM 2698 N N . PHE A 1 332 ? 35.157 -10.786 -19.048 1.00 73.75 332 PHE A N 1
ATOM 2699 C CA . PHE A 1 332 ? 36.480 -10.395 -19.540 1.00 73.75 332 PHE A CA 1
ATOM 2700 C C . PHE A 1 332 ? 37.615 -10.651 -18.534 1.00 73.75 332 PHE A C 1
ATOM 2702 O O . PHE A 1 332 ? 38.757 -10.270 -18.804 1.00 73.75 332 PHE A O 1
ATOM 2709 N N . ALA A 1 333 ? 37.327 -11.247 -17.374 1.00 66.69 333 ALA A N 1
ATOM 2710 C CA . ALA A 1 333 ? 38.343 -11.619 -16.396 1.00 66.69 333 ALA A CA 1
ATOM 2711 C C . ALA A 1 333 ? 38.957 -12.993 -16.755 1.00 66.69 333 ALA A C 1
ATOM 2713 O O . ALA A 1 333 ? 38.235 -13.980 -16.864 1.00 66.69 333 ALA A O 1
ATOM 2714 N N . GLY A 1 334 ? 40.285 -13.060 -16.924 1.00 66.12 334 GLY A N 1
ATOM 2715 C CA . GLY A 1 334 ? 41.047 -14.291 -17.215 1.00 66.12 334 GLY A CA 1
ATOM 2716 C C . GLY A 1 334 ? 41.626 -14.386 -18.640 1.00 66.12 334 GLY A C 1
ATOM 2717 O O . GLY A 1 334 ? 41.229 -13.640 -19.532 1.00 66.12 334 GLY A O 1
ATOM 2718 N N . ASP A 1 335 ? 42.562 -15.322 -18.852 1.00 60.59 335 ASP A N 1
ATOM 2719 C CA . ASP A 1 335 ? 43.438 -15.379 -20.044 1.00 60.59 335 ASP A CA 1
ATOM 2720 C C . ASP A 1 3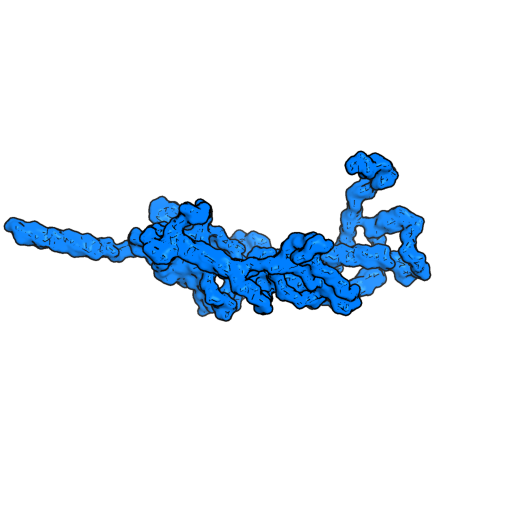35 ? 42.797 -15.967 -21.320 1.00 60.59 335 ASP A C 1
ATOM 2722 O O . ASP A 1 335 ? 43.345 -15.806 -22.408 1.00 60.59 335 ASP A O 1
ATOM 2726 N N . ALA A 1 336 ? 41.628 -16.617 -21.225 1.00 60.16 336 ALA A N 1
ATOM 2727 C CA . ALA A 1 336 ? 40.930 -17.211 -22.382 1.00 60.16 336 ALA A CA 1
ATOM 2728 C C . ALA A 1 336 ? 39.428 -16.869 -22.496 1.00 60.16 336 ALA A C 1
ATOM 2730 O O . ALA A 1 336 ? 38.825 -17.176 -23.522 1.00 60.16 336 ALA A O 1
ATOM 2731 N N . GLY A 1 337 ? 38.846 -16.219 -21.477 1.00 66.00 337 GLY A N 1
ATOM 2732 C CA . GLY A 1 337 ? 37.494 -15.634 -21.438 1.00 66.00 337 GLY A CA 1
ATOM 2733 C C . GLY A 1 337 ? 36.371 -16.336 -22.229 1.00 66.00 337 GLY A C 1
ATOM 2734 O O . GLY A 1 337 ? 36.344 -17.551 -22.414 1.00 66.00 337 GLY A O 1
ATOM 2735 N N . PHE A 1 338 ? 35.431 -15.525 -22.720 1.00 70.12 338 PHE A N 1
ATOM 2736 C CA . PHE A 1 338 ? 34.298 -15.921 -23.574 1.00 70.12 338 PHE A CA 1
ATOM 2737 C C . PHE A 1 338 ? 34.682 -16.482 -24.952 1.00 70.12 338 PHE A C 1
ATOM 2739 O O . PHE A 1 338 ? 33.800 -16.889 -25.698 1.00 70.12 338 PHE A O 1
ATOM 2746 N N . MET A 1 339 ? 35.963 -16.461 -25.334 1.00 74.44 339 MET A N 1
ATOM 2747 C CA . MET A 1 339 ? 36.429 -17.017 -26.613 1.00 74.44 339 MET A CA 1
ATOM 2748 C C . MET A 1 339 ? 36.838 -18.490 -26.496 1.00 74.44 339 MET A C 1
ATOM 2750 O O . MET A 1 339 ? 37.083 -19.145 -27.508 1.00 74.44 339 MET A O 1
ATOM 2754 N N . ASN A 1 340 ? 36.895 -19.036 -25.278 1.00 78.31 340 ASN A N 1
ATOM 2755 C CA . ASN A 1 340 ? 37.102 -20.459 -25.066 1.00 78.31 340 ASN A CA 1
ATOM 2756 C C . ASN A 1 340 ? 35.817 -21.232 -25.387 1.00 78.31 340 ASN A C 1
ATOM 2758 O O . ASN A 1 340 ? 34.763 -20.948 -24.823 1.00 78.31 340 ASN A O 1
ATOM 2762 N N . ILE A 1 341 ? 35.919 -22.263 -26.230 1.00 77.81 341 ILE A N 1
ATOM 2763 C CA . ILE A 1 341 ? 34.781 -23.109 -26.607 1.00 77.81 341 ILE A CA 1
ATOM 2764 C C . ILE A 1 341 ? 34.041 -23.675 -25.387 1.00 77.81 341 ILE A C 1
ATOM 2766 O O . ILE A 1 341 ? 32.818 -23.742 -25.392 1.00 77.81 341 ILE A O 1
ATOM 2770 N N . ARG A 1 342 ? 34.754 -23.980 -24.294 1.00 77.69 342 ARG A N 1
ATOM 2771 C CA . ARG A 1 342 ? 34.162 -24.491 -23.047 1.00 77.69 342 ARG A CA 1
ATOM 2772 C C . ARG A 1 342 ? 33.158 -23.532 -22.401 1.00 77.69 342 ARG A C 1
ATOM 2774 O O . ARG A 1 342 ? 32.340 -23.994 -21.621 1.00 77.69 342 ARG A O 1
ATOM 2781 N N . PHE A 1 343 ? 33.193 -22.238 -22.722 1.00 75.38 343 PHE A N 1
ATOM 2782 C CA . PHE A 1 343 ? 32.225 -21.258 -22.227 1.00 75.38 343 PHE A CA 1
ATOM 2783 C C . PHE A 1 343 ? 30.804 -21.485 -22.781 1.00 75.38 343 PHE A C 1
ATOM 2785 O O . PHE A 1 343 ? 29.836 -21.150 -22.112 1.00 75.38 343 PHE A O 1
ATOM 2792 N N . PHE A 1 344 ? 30.667 -22.068 -23.979 1.00 76.69 344 PHE A N 1
ATOM 2793 C CA . PHE A 1 344 ? 29.376 -22.218 -24.672 1.00 76.69 344 PHE A CA 1
ATOM 2794 C C . PHE A 1 344 ? 28.728 -23.601 -24.523 1.00 76.69 344 PHE A C 1
ATOM 2796 O O . PHE A 1 344 ? 27.607 -23.794 -24.982 1.00 76.69 344 PHE A O 1
ATOM 2803 N N . PHE A 1 345 ? 29.435 -24.565 -23.928 1.00 75.38 345 PHE A N 1
ATOM 2804 C CA . PHE A 1 345 ? 28.985 -25.957 -23.792 1.00 75.38 345 PHE A CA 1
ATOM 2805 C C . PHE A 1 345 ? 28.508 -26.314 -22.370 1.00 75.38 345 PHE A C 1
ATOM 2807 O O . PHE A 1 345 ? 28.400 -27.499 -22.057 1.00 75.38 345 PHE A O 1
ATOM 2814 N N . PHE A 1 346 ? 28.225 -25.312 -21.528 1.00 56.78 346 PHE A N 1
ATOM 2815 C CA . PHE A 1 346 ? 27.577 -25.487 -20.222 1.00 56.78 346 PHE A CA 1
ATOM 2816 C C . PHE A 1 346 ? 26.128 -25.014 -20.238 1.00 56.78 346 PHE A C 1
ATOM 2818 O O . PHE A 1 346 ? 25.885 -23.895 -20.746 1.00 56.78 346 PHE A O 1
#

pLDDT: mean 75.22, std 17.44, range [37.19, 98.25]

InterPro domains:
  IPR000907 Lipoxygenase [PTHR11771] (33-333)
  IPR001024 PLAT/LH2 domain [PF01477] (59-148)
  IPR001024 PLAT/LH2 domain [PS50095] (26-149)
  IPR001024 PLAT/LH2 domain [SM00308] (24-150)
  IPR001246 Lipoxygenase, plant [PR00468] (119-137)
  IPR001246 Lipoxygenase, plant [PR00468] (145-166)
  IPR001246 Lipoxygenase, plant [PR00468] (185-201)
  IPR001246 Lipoxygenase, plant [PR00468] (215-234)
  IPR013819 Lipoxygenase, C-terminal [PF00305] (162-336)
  IPR013819 Lipoxygenase, C-terminal [PS51393] (152-346)
  IPR027433 Lipoxygenase, domain 3 [G3DSA:4.10.372.10] (246-336)
  IPR036226 Lipoxigenase, C-terminal domain superfamily [SSF48484] (154-333)
  IPR036392 PLAT/LH2 domain superfamily [SSF49723] (41-153)

Organism: Solanum tuberosum (NCBI:txid4113)

Sequence (346 aa):
MIDCLNKFQGSVKAQLSESKKHAESIKGEIIIQHTHAKSGLAKPIRIQLYSLNDSSTGKGKLSQEVHLNHGKHIHNKPNGNTCIKYELTFEADRDFGFPGAFVIWNQHKDKFFLQSLSLQVEFKQMVHFECNSWIFPNHLMQKERIFFSNTCYLPSQTPNDLLQLRKQELDTLRGDGTAGRIREWHRAYDYDFYNDLSDRQRGERPILGGSIHYPYPRRGKTENVKGMMFKIDSCIPPDERFSPQKQSEFAKKVIQATLHFVVSQGGSVSREVTNQFKSFNEIKELFSGKKSQGVEEWMIKKLEAHLPKEILKEIGQGIKDYTTKFPMPQLFAGDAGFMNIRFFFF

Secondary structure (DSSP, 8-state):
-HHHHHHHHHHHHHHHHHGGG-PEEEEEEEEEE-SS------S-EEEEEEEES--TTSSPPBPPPEE--SPEEES--GGG--EEEEEEEEEE-TT--EEEEEEEEE-SSS-EEEEEEEEE-GGG-EEEEEEEEEE--TTT-SS-EEEE-S----GGGS-HHHHHHHHHHHHHHH---------TT-----EE-B-S--BTTTB--PPBSSSSSS--PPEEP----TT-TTSGGGGS-GGGSPPHHHHHHHHHHHHHHHHHHHHHH-S-SSS----S-S-HHHHHHTTTT---HHHHHHHHHHHHHHS-HHHHHHHTTTGGGGG--PPPPGGG-SSSGGGSGGGS--